Protein AF-0000000067511064 (afdb_homodimer)

Structure (mmCIF, N/CA/C/O backbone):
data_AF-0000000067511064-model_v1
#
loop_
_entity.id
_entity.type
_entity.pdbx_description
1 polymer 'Cadmium efflux system accessory'
#
loop_
_atom_site.group_PDB
_atom_site.id
_atom_site.type_symbol
_atom_site.label_atom_id
_atom_site.label_alt_id
_atom_site.label_comp_id
_atom_site.label_asym_id
_atom_site.label_entity_id
_atom_site.label_seq_id
_atom_site.pdbx_PDB_ins_code
_atom_site.Cartn_x
_atom_site.Cartn_y
_atom_site.Cartn_z
_atom_site.occupancy
_atom_site.B_iso_or_equiv
_atom_site.auth_seq_id
_atom_site.auth_comp_id
_atom_site.auth_asym_id
_atom_site.auth_atom_id
_atom_site.pdbx_PDB_model_num
ATOM 1 N N . MET A 1 1 ? 25.188 -21.859 -3.303 1 31.83 1 MET A N 1
ATOM 2 C CA . MET A 1 1 ? 23.797 -21.453 -3.117 1 31.83 1 MET A CA 1
ATOM 3 C C . MET A 1 1 ? 22.875 -22.25 -4.027 1 31.83 1 MET A C 1
ATOM 5 O O . MET A 1 1 ? 23 -22.203 -5.254 1 31.83 1 MET A O 1
ATOM 9 N N . LYS A 1 2 ? 22.234 -23.5 -3.764 1 39.19 2 LYS A N 1
ATOM 10 C CA . LYS A 1 2 ? 21.844 -24.609 -4.613 1 39.19 2 LYS A CA 1
ATOM 11 C C . LYS A 1 2 ? 20.781 -24.188 -5.629 1 39.19 2 LYS A C 1
ATOM 13 O O . LYS A 1 2 ? 19.781 -23.562 -5.27 1 39.19 2 LYS A O 1
ATOM 18 N N . LYS A 1 3 ? 20.969 -24.031 -6.953 1 43.34 3 LYS A N 1
ATOM 19 C CA . LYS A 1 3 ? 20.453 -23.797 -8.297 1 43.34 3 LYS A CA 1
ATOM 20 C C . LYS A 1 3 ? 19.078 -24.438 -8.484 1 43.34 3 LYS A C 1
ATOM 22 O O . LYS A 1 3 ? 18.422 -24.234 -9.508 1 43.34 3 LYS A O 1
ATOM 27 N N . ASP A 1 4 ? 18.812 -25.453 -7.719 1 42.62 4 ASP A N 1
ATOM 28 C CA . ASP A 1 4 ? 17.891 -26.5 -8.164 1 42.62 4 ASP A CA 1
ATOM 29 C C . ASP A 1 4 ? 16.438 -26.047 -8.008 1 42.62 4 ASP A C 1
ATOM 31 O O . ASP A 1 4 ? 15.523 -26.797 -8.344 1 42.62 4 ASP A O 1
ATOM 35 N N . SER A 1 5 ? 16.219 -25.078 -7.125 1 47.31 5 SER A N 1
ATOM 36 C CA . SER A 1 5 ? 14.805 -24.906 -6.824 1 47.31 5 SER A CA 1
ATOM 37 C C . SER A 1 5 ? 14.102 -24.125 -7.926 1 47.31 5 SER A C 1
ATOM 39 O O . SER A 1 5 ? 13 -23.609 -7.723 1 47.31 5 SER A O 1
ATOM 41 N N . ILE A 1 6 ? 14.867 -23.547 -8.852 1 54.53 6 ILE A N 1
ATOM 42 C CA . ILE A 1 6 ? 14.227 -22.781 -9.914 1 54.53 6 ILE A CA 1
ATOM 43 C C . ILE A 1 6 ? 13.422 -23.719 -10.812 1 54.53 6 ILE A C 1
ATOM 45 O O . ILE A 1 6 ? 13.836 -24.844 -11.07 1 54.53 6 ILE A O 1
ATOM 49 N N . CYS A 1 7 ? 12.125 -23.391 -10.992 1 56.28 7 CYS A N 1
ATOM 50 C CA . CYS A 1 7 ? 11.297 -24.156 -11.922 1 56.28 7 CYS A CA 1
ATOM 51 C C . CYS A 1 7 ? 12.055 -24.469 -13.203 1 56.28 7 CYS A C 1
ATOM 53 O O . CYS A 1 7 ? 12.555 -23.547 -13.867 1 56.28 7 CYS A O 1
ATOM 55 N N . GLN A 1 8 ? 12.82 -25.422 -13.297 1 53.16 8 GLN A N 1
ATOM 56 C CA . GLN A 1 8 ? 13.609 -25.891 -14.43 1 53.16 8 GLN A CA 1
ATOM 57 C C . GLN A 1 8 ? 12.742 -26.016 -15.688 1 53.16 8 GLN A C 1
ATOM 59 O O . GLN A 1 8 ? 13.258 -26.016 -16.797 1 53.16 8 GLN A O 1
ATOM 64 N N . VAL A 1 9 ? 11.445 -26.141 -15.523 1 58.69 9 VAL A N 1
ATOM 65 C CA . VAL A 1 9 ? 10.711 -26.547 -16.719 1 58.69 9 VAL A CA 1
ATOM 66 C C . VAL A 1 9 ? 10.258 -25.328 -17.5 1 58.69 9 VAL A C 1
ATOM 68 O O . VAL A 1 9 ? 10.109 -25.391 -18.719 1 58.69 9 VAL A O 1
ATOM 71 N N . GLY A 1 10 ? 10.469 -24.172 -17.141 1 62.69 10 GLY A N 1
ATOM 72 C CA . GLY A 1 10 ? 10.008 -23.016 -17.891 1 62.69 10 GLY A CA 1
ATOM 73 C C . GLY A 1 10 ? 8.586 -23.172 -18.406 1 62.69 10 GLY A C 1
ATOM 74 O O . GLY A 1 10 ? 8.273 -22.734 -19.516 1 62.69 10 GLY A O 1
ATOM 75 N N . VAL A 1 11 ? 7.715 -24.203 -17.906 1 77.69 11 VAL A N 1
ATOM 76 C CA . VAL A 1 11 ? 6.379 -24.453 -18.453 1 77.69 11 VAL A CA 1
ATOM 77 C C . VAL A 1 11 ? 5.395 -23.438 -17.859 1 77.69 11 VAL A C 1
ATOM 79 O O . VAL A 1 11 ? 5.258 -23.328 -16.641 1 77.69 11 VAL A O 1
ATOM 82 N N . ILE A 1 12 ? 4.91 -22.609 -18.75 1 87.38 12 ILE A N 1
ATOM 83 C CA . ILE A 1 12 ? 3.908 -21.609 -18.391 1 87.38 12 ILE A CA 1
ATOM 84 C C . ILE A 1 12 ? 2.512 -22.219 -18.516 1 87.38 12 ILE A C 1
ATOM 86 O O . ILE A 1 12 ? 2.182 -22.828 -19.531 1 87.38 12 ILE A O 1
ATOM 90 N N . ASN A 1 13 ? 1.742 -22.25 -17.391 1 91.81 13 ASN A N 1
ATOM 91 C CA . ASN A 1 13 ? 0.328 -22.609 -17.438 1 91.81 13 ASN A CA 1
ATOM 92 C C . ASN A 1 13 ? -0.52 -21.453 -17.953 1 91.81 13 ASN A C 1
ATOM 94 O O . ASN A 1 13 ? -0.844 -20.531 -17.219 1 91.81 13 ASN A O 1
ATOM 98 N N . GLN A 1 14 ? -0.851 -21.578 -19.172 1 92.44 14 GLN A N 1
ATOM 99 C CA . GLN A 1 14 ? -1.517 -20.469 -19.844 1 92.44 14 GLN A CA 1
ATOM 100 C C . GLN A 1 14 ? -2.873 -20.172 -19.203 1 92.44 14 GLN A C 1
ATOM 102 O O . GLN A 1 14 ? -3.301 -19.031 -19.141 1 92.44 14 GLN A O 1
ATOM 107 N N . GLN A 1 15 ? -3.527 -21.188 -18.781 1 94.69 15 GLN A N 1
ATOM 108 C CA . GLN A 1 15 ? -4.82 -20.969 -18.141 1 94.69 15 GLN A CA 1
ATOM 109 C C . GLN A 1 15 ? -4.676 -20.141 -16.859 1 94.69 15 GLN A C 1
ATOM 111 O O . GLN A 1 15 ? -5.465 -19.234 -16.625 1 94.69 15 GLN A O 1
ATOM 116 N N . ASN A 1 16 ? -3.729 -20.453 -16.031 1 95.81 16 ASN A N 1
ATOM 117 C CA . ASN A 1 16 ? -3.461 -19.703 -14.812 1 95.81 16 ASN A CA 1
ATOM 118 C C . ASN A 1 16 ? -3.1 -18.25 -15.117 1 95.81 16 ASN A C 1
ATOM 120 O O . ASN A 1 16 ? -3.596 -17.328 -14.461 1 95.81 16 ASN A O 1
ATOM 124 N N . VAL A 1 17 ? -2.268 -18.109 -16.141 1 96.56 17 VAL A N 1
ATOM 125 C CA . VAL A 1 17 ? -1.804 -16.766 -16.5 1 96.56 17 VAL A CA 1
ATOM 126 C C . VAL A 1 17 ? -2.982 -15.922 -16.969 1 96.56 17 VAL A C 1
ATOM 128 O O . VAL A 1 17 ? -3.131 -14.773 -16.562 1 96.56 17 VAL A O 1
ATOM 131 N N . THR A 1 18 ? -3.832 -16.562 -17.734 1 97.25 18 THR A N 1
ATOM 132 C CA . THR A 1 18 ? -4.988 -15.844 -18.266 1 97.25 18 THR A CA 1
ATOM 133 C C . THR A 1 18 ? -5.965 -15.492 -17.141 1 97.25 18 THR A C 1
ATOM 135 O O . THR A 1 18 ? 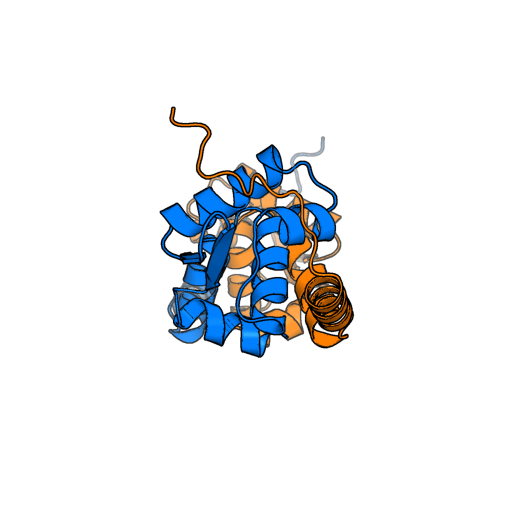-6.473 -14.375 -17.078 1 97.25 18 THR A O 1
ATOM 138 N N . THR A 1 19 ? -6.207 -16.391 -16.266 1 98.19 19 THR A N 1
ATOM 139 C CA . THR A 1 19 ? -7.105 -16.156 -15.141 1 98.19 19 THR A CA 1
ATOM 140 C C . THR A 1 19 ? -6.574 -15.031 -14.25 1 98.19 19 THR A C 1
ATOM 142 O O . THR A 1 19 ? -7.328 -14.148 -13.852 1 98.19 19 THR A O 1
ATOM 145 N N . ALA A 1 20 ? -5.34 -15.086 -14 1 97.94 20 ALA A N 1
ATOM 146 C CA . ALA A 1 20 ? -4.699 -14.062 -13.18 1 97.94 20 ALA A CA 1
ATOM 147 C C . A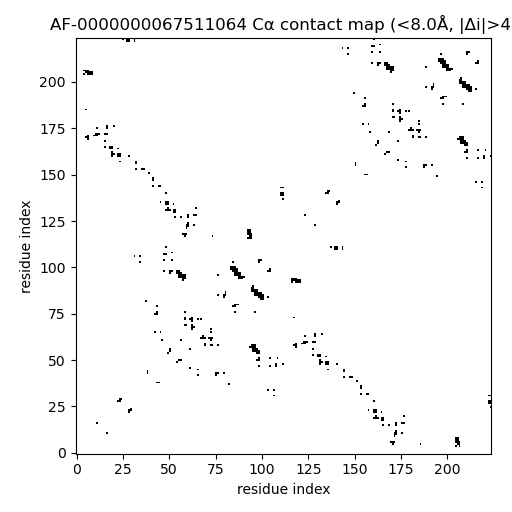LA A 1 20 ? -4.77 -12.695 -13.844 1 97.94 20 ALA A C 1
ATOM 149 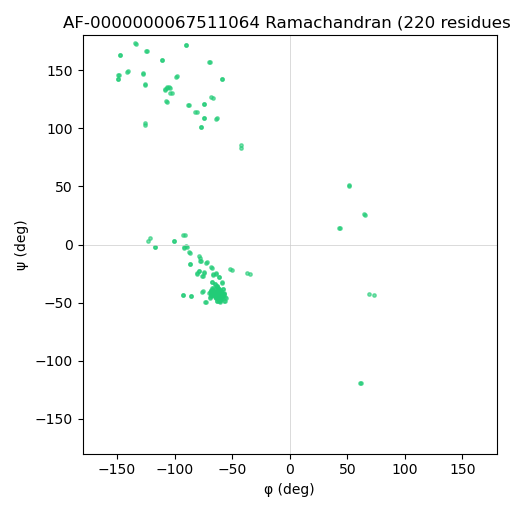O O . ALA A 1 20 ? -5.082 -11.695 -13.195 1 97.94 20 ALA A O 1
ATOM 150 N N . THR A 1 21 ? -4.465 -12.648 -15.102 1 97.56 21 THR A N 1
ATOM 151 C CA . THR A 1 21 ? -4.484 -11.383 -15.828 1 97.56 21 THR A CA 1
ATOM 152 C C . THR A 1 21 ? -5.895 -10.805 -15.867 1 97.56 21 THR A C 1
ATOM 154 O O . THR A 1 21 ? -6.082 -9.594 -15.695 1 97.56 21 THR A O 1
ATOM 157 N N . ASN A 1 22 ? -6.887 -11.688 -16.109 1 97.69 22 ASN A N 1
ATOM 158 C CA . ASN A 1 22 ? -8.273 -11.234 -16.125 1 97.69 22 ASN A CA 1
ATOM 159 C C . ASN A 1 22 ? -8.695 -10.68 -14.766 1 97.69 22 ASN A C 1
ATOM 161 O O . ASN A 1 22 ? -9.445 -9.703 -14.695 1 97.69 22 ASN A O 1
ATOM 165 N N . TYR A 1 23 ? -8.242 -11.359 -13.727 1 97.94 23 TYR A N 1
ATOM 166 C CA . TYR A 1 23 ? -8.555 -10.883 -12.391 1 97.94 23 TYR A CA 1
ATOM 167 C C . TYR A 1 23 ? -7.988 -9.492 -12.148 1 97.94 23 TYR A C 1
ATOM 169 O O . TYR A 1 23 ? -8.648 -8.633 -11.562 1 97.94 23 TYR A O 1
ATOM 177 N N . LEU A 1 24 ? -6.766 -9.203 -12.625 1 96.5 24 LEU A N 1
ATOM 178 C CA . LEU A 1 24 ? -6.113 -7.914 -12.414 1 96.5 24 LEU A CA 1
ATOM 179 C C . LEU A 1 24 ? -6.832 -6.809 -13.18 1 96.5 24 LEU A C 1
ATOM 181 O O . LEU A 1 24 ? -6.688 -5.629 -12.852 1 96.5 24 LEU A O 1
ATOM 185 N N . GLU A 1 25 ? -7.613 -7.23 -14.172 1 96.62 25 GLU A N 1
ATOM 186 C CA . GLU A 1 25 ? -8.297 -6.246 -15 1 96.62 25 GLU A CA 1
ATOM 187 C C . GLU A 1 25 ? -9.641 -5.84 -14.398 1 96.62 25 GLU A C 1
ATOM 189 O O . GLU A 1 25 ? -10.305 -4.934 -14.898 1 96.62 25 GLU A O 1
ATOM 194 N N . LYS A 1 26 ? -9.992 -6.555 -13.328 1 97.5 26 LYS A N 1
ATOM 195 C CA . LYS A 1 26 ? -11.203 -6.133 -12.641 1 97.5 26 LYS A CA 1
ATOM 196 C C . LYS A 1 26 ? -11.086 -4.691 -12.156 1 97.5 26 LYS A C 1
ATOM 198 O O . LYS A 1 26 ? -10.039 -4.277 -11.664 1 97.5 26 LYS A O 1
ATOM 203 N N . GLU A 1 27 ? -12.188 -3.975 -12.25 1 96.81 27 GLU A N 1
ATOM 204 C CA . GLU A 1 27 ? -12.195 -2.545 -11.945 1 96.81 27 GLU A CA 1
ATOM 205 C C . GLU A 1 27 ? -11.75 -2.281 -10.516 1 96.81 27 GLU A C 1
ATOM 207 O O . GLU A 1 27 ? -10.93 -1.393 -10.266 1 96.81 27 GLU A O 1
ATOM 212 N N . LYS A 1 28 ? -12.297 -3.023 -9.586 1 96.56 28 LYS A N 1
ATOM 213 C CA . LYS A 1 28 ? -11.961 -2.824 -8.18 1 96.56 28 LYS A CA 1
ATOM 214 C C . LYS A 1 28 ? -10.477 -3.07 -7.926 1 96.56 28 LYS A C 1
ATOM 216 O O . LYS A 1 28 ? -9.844 -2.334 -7.168 1 96.56 28 LYS A O 1
ATOM 221 N N . VAL A 1 29 ? -9.906 -4.082 -8.578 1 97.56 29 VAL A N 1
ATOM 222 C CA . VAL A 1 29 ? -8.492 -4.406 -8.406 1 97.56 29 VAL A CA 1
ATOM 223 C C . VAL A 1 29 ? -7.633 -3.309 -9.039 1 97.56 29 VAL A C 1
ATOM 225 O O . VAL A 1 29 ? -6.664 -2.844 -8.43 1 97.56 29 VAL A O 1
ATOM 228 N N . GLN A 1 30 ? -8 -2.906 -10.234 1 97.06 30 GLN A N 1
ATOM 229 C CA . GLN A 1 30 ? -7.27 -1.841 -10.914 1 97.06 30 GLN A CA 1
ATOM 230 C C . GLN A 1 30 ? -7.254 -0.565 -10.078 1 97.06 30 GLN A C 1
ATOM 232 O O . GLN A 1 30 ? -6.23 0.121 -10 1 97.06 30 GLN A O 1
ATOM 237 N N . LYS A 1 31 ? -8.383 -0.267 -9.516 1 96.81 31 LYS A N 1
ATOM 238 C CA . LYS A 1 31 ? -8.461 0.907 -8.656 1 96.81 31 LYS A CA 1
ATOM 239 C C . LYS A 1 31 ? -7.504 0.79 -7.473 1 96.81 31 LYS A C 1
ATOM 241 O O . LYS A 1 31 ? -6.77 1.729 -7.168 1 96.81 31 LYS A O 1
ATOM 246 N N . SER A 1 32 ? -7.508 -0.381 -6.828 1 97.12 32 SER A N 1
ATOM 247 C CA . SER A 1 32 ? -6.617 -0.619 -5.695 1 97.12 32 SER A CA 1
ATOM 248 C C . SER A 1 32 ? -5.156 -0.48 -6.098 1 97.12 32 SER A C 1
ATOM 250 O O . SER A 1 32 ? -4.371 0.168 -5.402 1 97.12 32 SER A O 1
ATOM 252 N N . LEU A 1 33 ? -4.812 -1.02 -7.242 1 96.38 33 LEU A N 1
ATOM 253 C CA . LEU A 1 33 ? -3.434 -0.979 -7.723 1 96.38 33 LEU A CA 1
ATOM 254 C C . LEU A 1 33 ? -3.018 0.448 -8.062 1 96.38 33 LEU A C 1
ATOM 256 O O . LEU A 1 33 ? -1.92 0.88 -7.707 1 96.38 33 LEU A O 1
ATOM 260 N N . ARG A 1 34 ? -3.887 1.139 -8.703 1 95.56 34 ARG A N 1
ATOM 261 C CA . ARG A 1 34 ? -3.611 2.52 -9.086 1 95.56 34 ARG A CA 1
ATOM 262 C C . ARG A 1 34 ? -3.381 3.395 -7.859 1 95.56 34 ARG A C 1
ATOM 264 O O . ARG A 1 34 ? -2.459 4.211 -7.836 1 95.56 34 ARG A O 1
ATOM 271 N N . ILE A 1 35 ? -4.18 3.201 -6.895 1 96.5 35 ILE A N 1
ATOM 272 C CA . ILE A 1 35 ? -4.102 4.027 -5.695 1 96.5 35 ILE A CA 1
ATOM 273 C C . ILE A 1 35 ? -2.867 3.645 -4.883 1 96.5 35 ILE A C 1
ATOM 275 O O . ILE A 1 35 ? -2.062 4.508 -4.52 1 96.5 35 ILE A O 1
ATOM 279 N N . LEU A 1 36 ? -2.682 2.369 -4.641 1 95.75 36 LEU A N 1
ATOM 280 C CA . LEU A 1 36 ? -1.591 1.922 -3.783 1 95.75 36 LEU A CA 1
ATOM 281 C C . LEU A 1 36 ? -0.239 2.213 -4.426 1 95.75 36 LEU A C 1
ATOM 283 O O . LEU A 1 36 ? 0.749 2.445 -3.725 1 95.75 36 LEU A O 1
ATOM 287 N N . SER A 1 37 ? -0.201 2.29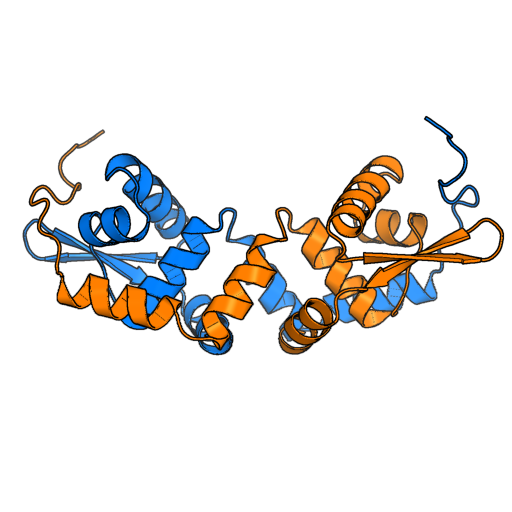7 -5.703 1 94.38 37 SER A N 1
ATOM 288 C CA . SER A 1 37 ? 1.047 2.547 -6.418 1 94.38 37 SER A CA 1
ATOM 289 C C . SER A 1 37 ? 1.508 3.99 -6.234 1 94.38 37 SER A C 1
ATOM 291 O O . SER A 1 37 ? 2.66 4.32 -6.527 1 94.38 37 SER A O 1
ATOM 293 N N . LYS A 1 38 ? 0.65 4.816 -5.793 1 94.44 38 LYS A N 1
ATOM 294 C CA . LYS A 1 38 ? 0.987 6.227 -5.609 1 94.44 38 LYS A CA 1
ATOM 295 C C . LYS A 1 38 ? 1.819 6.434 -4.348 1 94.44 38 LYS A C 1
ATOM 297 O O . LYS A 1 38 ? 2.422 7.496 -4.164 1 94.44 38 LYS A O 1
ATOM 302 N N . PHE A 1 39 ? 1.844 5.422 -3.525 1 93.94 39 PHE A N 1
ATOM 303 C CA . PHE A 1 39 ? 2.547 5.562 -2.256 1 93.94 39 PHE A CA 1
ATOM 304 C C . PHE A 1 39 ? 3.834 4.746 -2.256 1 93.94 39 PHE A C 1
ATOM 306 O O . PHE A 1 39 ? 3.84 3.586 -2.678 1 93.94 39 PHE A O 1
ATOM 313 N N . THR A 1 40 ? 4.93 5.422 -1.793 1 86.31 40 THR A N 1
ATOM 314 C CA . THR A 1 40 ? 6.23 4.766 -1.829 1 86.31 40 THR A CA 1
ATOM 315 C C . THR A 1 40 ? 6.785 4.586 -0.418 1 86.31 40 THR A C 1
ATOM 317 O O . THR A 1 40 ? 7.867 4.027 -0.238 1 86.31 40 THR A O 1
ATOM 320 N N . ASP A 1 41 ? 5.992 5.113 0.563 1 88.19 41 ASP A N 1
ATOM 321 C CA . ASP A 1 41 ? 6.469 5.129 1.942 1 88.19 41 ASP A CA 1
ATOM 322 C C . ASP A 1 41 ? 5.305 5.016 2.928 1 88.19 41 ASP A C 1
ATOM 324 O O . ASP A 1 41 ? 4.246 5.605 2.717 1 88.19 41 ASP A O 1
ATOM 328 N N . ASN A 1 42 ? 5.621 4.254 3.994 1 91.94 42 ASN A N 1
ATOM 329 C CA . ASN A 1 42 ? 4.613 4.098 5.035 1 91.94 42 ASN A CA 1
ATOM 330 C C . ASN A 1 42 ? 4.246 5.441 5.664 1 91.94 42 ASN A C 1
ATOM 332 O O . ASN A 1 42 ? 3.109 5.637 6.098 1 91.94 42 ASN A O 1
ATOM 336 N N . LYS A 1 43 ? 5.184 6.312 5.637 1 95.81 43 LYS A N 1
ATOM 337 C CA . LYS A 1 43 ? 4.922 7.637 6.199 1 95.81 43 LYS A CA 1
ATOM 338 C C . LYS A 1 43 ? 3.816 8.352 5.43 1 95.81 43 LYS A C 1
ATOM 340 O O . LYS A 1 43 ? 2.99 9.047 6.02 1 95.81 43 LYS A O 1
ATOM 345 N N . GLN A 1 44 ? 3.822 8.117 4.117 1 96.88 44 GLN A N 1
ATOM 346 C CA . GLN A 1 44 ? 2.793 8.734 3.291 1 96.88 44 GLN A CA 1
ATOM 347 C C . GLN A 1 44 ? 1.413 8.172 3.615 1 96.88 44 GLN A C 1
ATOM 349 O O . GLN A 1 44 ? 0.426 8.906 3.641 1 96.88 44 GLN A O 1
ATOM 354 N N . ILE A 1 45 ? 1.357 6.93 3.889 1 97.25 45 ILE A N 1
ATOM 355 C CA . ILE A 1 45 ? 0.097 6.293 4.25 1 97.25 45 ILE A CA 1
ATOM 356 C C . ILE A 1 45 ? -0.366 6.801 5.613 1 97.25 45 ILE A C 1
ATOM 358 O O . ILE A 1 45 ? -1.552 7.074 5.812 1 97.25 45 ILE A O 1
ATOM 362 N N . ASN A 1 46 ? 0.582 6.973 6.559 1 97.75 46 ASN A N 1
ATOM 363 C CA . ASN A 1 46 ? 0.25 7.562 7.852 1 97.75 46 ASN A CA 1
ATOM 364 C C . ASN A 1 46 ? -0.352 8.953 7.691 1 97.75 46 ASN A C 1
ATOM 366 O O . ASN A 1 46 ? -1.362 9.273 8.32 1 97.75 46 ASN A O 1
ATOM 370 N N . ILE A 1 47 ? 0.264 9.672 6.852 1 98.31 47 ILE A N 1
ATOM 371 C CA . ILE A 1 47 ? -0.193 11.039 6.621 1 98.31 47 ILE A CA 1
ATOM 372 C C . ILE A 1 47 ? -1.645 11.023 6.148 1 98.31 47 ILE A C 1
ATOM 374 O O . ILE A 1 47 ? -2.463 11.82 6.613 1 98.31 47 ILE A O 1
ATOM 378 N N . ILE A 1 48 ? -1.962 10.117 5.242 1 98.56 48 ILE A N 1
ATOM 379 C CA . ILE A 1 48 ? -3.32 10.023 4.719 1 98.56 48 ILE A CA 1
ATOM 380 C C . ILE A 1 48 ? -4.293 9.719 5.855 1 98.56 48 ILE A C 1
ATOM 382 O O . ILE A 1 48 ? -5.344 10.359 5.965 1 98.56 48 ILE A O 1
ATOM 386 N N . PHE A 1 49 ? -3.93 8.828 6.699 1 98.56 49 PHE A N 1
ATOM 387 C CA . PHE A 1 49 ? -4.828 8.477 7.793 1 98.56 49 PHE A CA 1
ATOM 388 C C . PHE A 1 49 ? -4.965 9.641 8.773 1 98.56 49 PHE A C 1
ATOM 390 O O . PHE A 1 49 ? -6.047 9.875 9.312 1 98.56 49 PHE A O 1
ATOM 397 N N . TYR A 1 50 ? -3.836 10.352 9.031 1 98.56 50 TYR A N 1
ATOM 398 C CA . TYR A 1 50 ? -3.932 11.523 9.891 1 98.56 50 TYR A CA 1
ATOM 399 C C . TYR A 1 50 ? -4.938 12.523 9.336 1 98.56 50 TYR A C 1
ATOM 401 O O . TYR A 1 50 ? -5.773 13.055 10.07 1 98.56 50 TYR A O 1
ATOM 409 N N . LEU A 1 51 ? -4.887 12.695 8.062 1 98.56 51 LEU A N 1
ATOM 410 C CA . LEU A 1 51 ? -5.707 13.719 7.414 1 98.56 51 LEU A CA 1
ATOM 411 C C . LEU A 1 51 ? -7.156 13.258 7.309 1 98.56 51 LEU A C 1
ATOM 413 O O . LEU A 1 51 ? -8.062 14.086 7.195 1 98.56 51 LEU A O 1
ATOM 417 N N . LEU A 1 52 ? -7.375 11.984 7.258 1 98.31 52 LEU A N 1
ATOM 418 C CA . LEU A 1 52 ? -8.742 11.477 7.328 1 98.31 52 LEU A CA 1
ATOM 419 C C . LEU A 1 52 ? -9.367 11.797 8.68 1 98.31 52 LEU A C 1
ATOM 421 O O . LEU A 1 52 ? -10.562 12.109 8.766 1 98.31 52 LEU A O 1
ATOM 425 N N . ALA A 1 53 ? -8.555 11.789 9.688 1 98.06 53 ALA A N 1
ATOM 426 C CA . ALA A 1 53 ? -9.023 11.984 11.062 1 98.06 53 ALA A CA 1
ATOM 427 C C . ALA A 1 53 ? -9.344 13.453 11.32 1 98.06 53 ALA A C 1
ATOM 429 O O . ALA A 1 53 ? -10.312 13.773 12.016 1 98.06 53 ALA A O 1
ATOM 430 N N . VAL A 1 54 ? -8.5 14.5 10.82 1 97.5 54 VAL A N 1
ATOM 431 C CA . VAL A 1 54 ? -8.602 15.898 11.227 1 97.5 54 VAL A CA 1
ATOM 432 C C . VAL A 1 54 ? -8.859 16.766 10 1 97.5 54 VAL A C 1
ATOM 434 O O . VAL A 1 54 ? -9.016 17.984 10.117 1 97.5 54 VAL A O 1
ATOM 437 N N . GLU A 1 55 ? -9.062 16.203 8.812 1 97.25 55 GLU A N 1
ATOM 438 C CA . GLU A 1 55 ? -9.414 16.812 7.535 1 97.25 55 GLU A CA 1
ATOM 439 C C . GLU A 1 55 ? -8.258 17.641 6.984 1 97.25 55 GLU A C 1
ATOM 441 O O . GLU A 1 55 ? -8.055 17.719 5.77 1 97.25 55 GLU A O 1
ATOM 446 N N . GLU A 1 56 ? -7.555 18.469 7.91 1 97.69 56 GLU A N 1
ATOM 447 C CA . GLU A 1 56 ? -6.387 19.234 7.465 1 97.69 56 GLU A CA 1
ATOM 448 C C . GLU A 1 56 ? -5.375 19.391 8.594 1 97.69 56 GLU A C 1
ATOM 450 O O . GLU A 1 56 ? -5.75 19.516 9.766 1 97.69 56 GLU A O 1
ATOM 455 N N . LEU A 1 57 ? -4.07 19.406 8.234 1 97.25 57 LEU A N 1
ATOM 456 C CA . LEU A 1 57 ? -2.965 19.547 9.172 1 97.25 57 LEU A CA 1
ATOM 457 C C . LEU A 1 57 ? -1.861 20.422 8.602 1 97.25 57 LEU A C 1
ATOM 459 O O . LEU A 1 57 ? -1.676 20.484 7.379 1 97.25 57 LEU A O 1
ATOM 463 N N . CYS A 1 58 ? -1.181 21.125 9.5 1 95.75 58 CYS A N 1
ATOM 464 C CA . CYS A 1 58 ? -0.02 21.875 9.023 1 95.75 58 CYS A CA 1
ATOM 465 C C . CYS A 1 58 ? 1.242 21.016 9.102 1 95.75 58 CYS A C 1
ATOM 467 O O . CYS A 1 58 ? 1.234 19.953 9.695 1 95.75 58 CYS 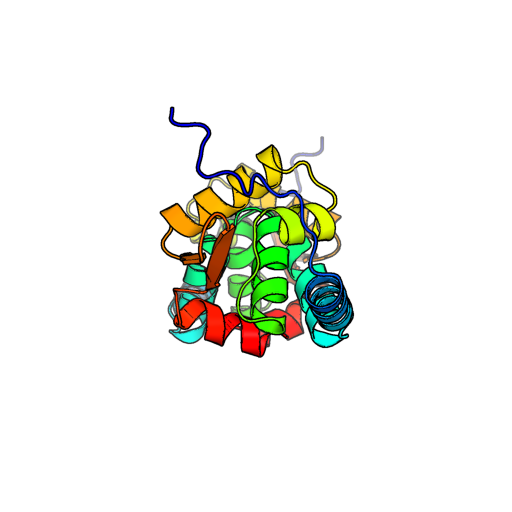A O 1
ATOM 469 N N . VAL A 1 59 ? 2.346 21.469 8.555 1 95.5 59 VAL A N 1
ATOM 470 C CA . VAL A 1 59 ? 3.602 20.734 8.477 1 95.5 59 VAL A CA 1
ATOM 471 C C . VAL A 1 59 ? 4.105 20.422 9.891 1 95.5 59 VAL A C 1
ATOM 473 O O . VAL A 1 59 ? 4.598 19.328 10.148 1 95.5 59 VAL A O 1
ATOM 476 N N . CYS A 1 60 ? 3.914 21.375 10.781 1 94.31 60 CYS A N 1
ATOM 477 C CA . CYS A 1 60 ? 4.398 21.188 12.148 1 94.31 60 CYS A CA 1
ATOM 478 C C . CYS A 1 60 ? 3.662 20.047 12.836 1 94.31 60 CYS A C 1
ATOM 480 O O . CYS A 1 60 ? 4.273 19.234 13.539 1 94.31 60 CYS A O 1
ATOM 482 N N . ASP A 1 61 ? 2.33 19.984 12.68 1 96.44 61 ASP A N 1
ATOM 483 C CA . ASP A 1 61 ? 1.55 18.891 13.242 1 96.44 61 ASP A CA 1
ATOM 484 C C . ASP A 1 61 ? 2.02 17.547 12.695 1 96.44 61 ASP A C 1
ATOM 486 O O . ASP A 1 61 ? 2.197 16.578 13.453 1 96.44 61 ASP A O 1
ATOM 490 N N . ILE A 1 62 ? 2.273 17.453 11.422 1 97.38 62 ILE A N 1
ATOM 491 C CA . ILE A 1 62 ? 2.652 16.219 10.75 1 97.38 62 ILE A CA 1
ATOM 492 C C . ILE A 1 62 ? 4.062 15.812 11.172 1 97.38 62 ILE A C 1
ATOM 494 O O . ILE A 1 62 ? 4.332 14.625 11.398 1 97.38 62 ILE A O 1
ATOM 498 N N . ALA A 1 63 ? 4.938 16.781 11.258 1 96.5 63 ALA A N 1
ATOM 499 C CA . ALA A 1 63 ? 6.293 16.516 11.727 1 96.5 63 ALA A CA 1
ATOM 500 C C . ALA A 1 63 ? 6.273 15.898 13.125 1 96.5 63 ALA A C 1
ATOM 502 O O . ALA A 1 63 ? 6.988 14.93 13.391 1 96.5 63 ALA A O 1
ATOM 503 N N . CYS A 1 64 ? 5.438 16.453 13.945 1 95.56 64 CYS A N 1
ATOM 504 C CA . CYS A 1 64 ? 5.273 15.938 15.305 1 95.56 64 CYS A CA 1
ATOM 505 C C . CYS A 1 64 ? 4.738 14.516 15.281 1 95.56 64 CYS A C 1
ATOM 507 O O . CYS A 1 64 ? 5.305 13.625 15.914 1 95.56 64 CYS A O 1
ATOM 509 N N . LEU A 1 65 ? 3.715 14.32 14.523 1 97.19 65 LEU A N 1
ATOM 510 C CA . LEU A 1 65 ? 3.037 13.031 14.453 1 97.19 65 LEU A CA 1
ATOM 511 C C . LEU A 1 65 ? 3.973 11.953 13.922 1 97.19 65 LEU A C 1
ATOM 513 O O . LEU A 1 65 ? 3.936 10.805 14.383 1 97.19 65 LEU A O 1
ATOM 517 N N . LEU A 1 66 ? 4.84 12.25 12.961 1 97.19 66 LEU A N 1
ATOM 518 C CA . LEU A 1 66 ? 5.727 11.289 12.312 1 97.19 66 LEU A CA 1
ATOM 519 C C . LEU A 1 66 ? 7.07 11.219 13.031 1 97.19 66 LEU A C 1
ATOM 521 O O . LEU A 1 66 ? 7.918 10.391 12.695 1 97.19 66 LEU A O 1
ATOM 525 N N . ASN A 1 67 ? 7.234 12.031 14.031 1 96.19 67 ASN A N 1
ATOM 526 C CA . ASN A 1 67 ? 8.523 12.148 14.703 1 96.19 67 ASN A CA 1
ATOM 527 C C . ASN A 1 67 ? 9.656 12.398 13.711 1 96.19 67 ASN A C 1
ATOM 529 O O . ASN A 1 67 ? 10.656 11.688 13.719 1 96.19 67 ASN A O 1
ATOM 533 N N . LEU A 1 68 ? 9.461 13.375 12.867 1 96 68 LEU A N 1
ATOM 534 C CA . LEU A 1 68 ? 10.422 13.805 11.859 1 96 68 LEU A CA 1
ATOM 535 C C . LEU A 1 68 ? 10.727 15.289 11.992 1 96 68 LEU A C 1
ATOM 537 O O . LEU A 1 68 ? 10.016 16.016 12.703 1 96 68 LEU A O 1
ATOM 541 N N . SER A 1 69 ? 11.766 15.68 11.328 1 94.44 69 SER A N 1
ATOM 542 C CA . SER A 1 69 ? 12.008 17.109 11.195 1 94.44 69 SER A CA 1
ATOM 543 C C . SER A 1 69 ? 10.961 17.766 10.297 1 94.44 69 SER A C 1
ATOM 545 O O . SER A 1 69 ? 10.328 17.094 9.477 1 94.44 69 SER A O 1
ATOM 547 N N . MET A 1 70 ? 10.82 19.016 10.492 1 92.88 70 MET A N 1
ATOM 548 C CA . MET A 1 70 ? 9.922 19.781 9.625 1 92.88 70 MET A CA 1
ATOM 549 C C . MET A 1 70 ? 10.344 19.656 8.164 1 92.88 70 MET A C 1
ATOM 551 O O . MET A 1 70 ? 9.492 19.562 7.277 1 92.88 70 MET A O 1
ATOM 555 N N . ALA A 1 71 ? 11.594 19.656 7.926 1 94 71 ALA A N 1
ATOM 556 C CA . ALA A 1 71 ? 12.117 19.516 6.57 1 94 71 ALA A CA 1
ATOM 557 C C . ALA A 1 71 ? 11.711 18.188 5.945 1 94 71 ALA A C 1
ATOM 559 O O . ALA A 1 71 ? 11.266 18.141 4.801 1 94 71 ALA A O 1
ATOM 560 N N . SER A 1 72 ? 11.891 17.109 6.68 1 95.19 72 SER A N 1
ATOM 561 C CA . SER A 1 72 ? 11.531 15.773 6.195 1 95.19 72 SER A CA 1
ATOM 562 C C . SER A 1 72 ? 10.031 15.656 5.977 1 95.19 72 SER A C 1
ATOM 564 O O . SER A 1 72 ? 9.586 15.125 4.953 1 95.19 72 SER A O 1
ATOM 566 N N . ALA A 1 73 ? 9.297 16.141 6.965 1 95.94 73 ALA A N 1
ATOM 567 C CA . ALA A 1 73 ? 7.844 16.125 6.824 1 95.94 73 ALA A CA 1
ATOM 568 C C . ALA A 1 73 ? 7.406 16.922 5.598 1 95.94 73 ALA A C 1
ATOM 570 O O . ALA A 1 73 ? 6.543 16.484 4.84 1 95.94 73 ALA A O 1
ATOM 571 N N . SER A 1 74 ? 8 18.062 5.391 1 94.38 74 SER A N 1
ATOM 572 C CA . SER A 1 74 ? 7.688 18.891 4.234 1 94.38 74 SER A CA 1
ATOM 573 C C . SER A 1 74 ? 7.969 18.156 2.928 1 94.38 74 SER A C 1
ATOM 575 O O . SER A 1 74 ? 7.188 18.25 1.979 1 94.38 74 SER A O 1
ATOM 577 N N . HIS A 1 75 ? 9.031 17.453 2.93 1 96.12 75 HIS A N 1
ATOM 578 C CA . HIS A 1 75 ? 9.398 16.688 1.743 1 96.12 75 HIS A CA 1
ATOM 579 C C . HIS A 1 75 ? 8.32 15.672 1.39 1 96.12 75 HIS A C 1
ATOM 581 O O . HIS A 1 75 ? 7.883 15.602 0.239 1 96.12 75 HIS A O 1
ATOM 587 N N . HIS A 1 76 ? 7.852 14.891 2.338 1 96.75 76 HIS A N 1
ATOM 588 C CA . HIS A 1 76 ? 6.793 13.906 2.117 1 96.75 76 HIS A CA 1
ATOM 589 C C . HIS A 1 76 ? 5.508 14.586 1.655 1 96.75 76 HIS A C 1
ATOM 591 O O . HIS A 1 76 ? 4.848 14.102 0.731 1 96.75 76 HIS A O 1
ATOM 597 N N . LEU A 1 77 ? 5.188 15.703 2.273 1 97.31 77 LEU A N 1
ATOM 598 C CA . LEU A 1 77 ? 3.957 16.422 1.955 1 97.31 77 LEU A CA 1
ATOM 599 C C . LEU A 1 77 ? 4.02 17 0.548 1 97.31 77 LEU A C 1
ATOM 601 O O . LEU A 1 77 ? 3.049 16.922 -0.206 1 97.31 77 LEU A O 1
ATOM 605 N N . ARG A 1 78 ? 5.086 17.531 0.203 1 96.62 78 ARG A N 1
ATOM 606 C CA . ARG A 1 78 ? 5.262 18.109 -1.13 1 96.62 78 ARG A CA 1
ATOM 607 C C . ARG A 1 78 ? 5.184 17.016 -2.201 1 96.62 78 ARG A C 1
ATOM 609 O O . ARG A 1 78 ? 4.605 17.234 -3.268 1 96.62 78 ARG A O 1
ATOM 616 N N . LYS A 1 79 ? 5.809 15.922 -1.925 1 96.44 79 LYS A N 1
ATOM 617 C CA . LYS A 1 79 ? 5.73 14.797 -2.854 1 96.44 79 LYS A CA 1
ATOM 618 C C . LYS A 1 79 ? 4.277 14.398 -3.115 1 96.44 79 LYS A C 1
ATOM 620 O O . LYS A 1 79 ? 3.879 14.211 -4.266 1 96.44 79 LYS A O 1
ATOM 625 N N . LEU A 1 80 ? 3.494 14.305 -2.076 1 97.69 80 LEU A N 1
ATOM 626 C CA . LEU A 1 80 ? 2.084 13.945 -2.186 1 97.69 80 LEU A CA 1
ATOM 627 C C . LEU A 1 80 ? 1.297 15.031 -2.9 1 97.69 80 LEU A C 1
ATOM 629 O O . LEU A 1 80 ? 0.392 14.742 -3.686 1 97.69 80 LEU A O 1
ATOM 633 N N . ALA A 1 81 ? 1.655 16.266 -2.578 1 97.75 81 ALA A N 1
ATOM 634 C CA . ALA A 1 81 ? 0.987 17.391 -3.232 1 97.75 81 ALA A CA 1
ATOM 635 C C . ALA A 1 81 ? 1.31 17.438 -4.723 1 97.75 81 ALA A C 1
ATOM 637 O O . ALA A 1 81 ? 0.425 17.656 -5.551 1 97.75 81 ALA A O 1
ATOM 638 N N . ASN A 1 82 ? 2.582 17.172 -5.086 1 96.75 82 ASN A N 1
ATOM 639 C CA . ASN A 1 82 ? 3.02 17.172 -6.477 1 96.75 82 ASN A CA 1
ATOM 640 C C . ASN A 1 82 ? 2.324 16.078 -7.285 1 96.75 82 ASN A C 1
ATOM 642 O O . ASN A 1 82 ? 2.146 16.219 -8.492 1 96.75 82 ASN A O 1
ATOM 646 N N . GLN A 1 83 ? 1.883 15.062 -6.566 1 96.38 83 GLN A N 1
ATOM 647 C CA . GLN A 1 83 ? 1.164 13.969 -7.219 1 96.38 83 GLN A CA 1
ATOM 648 C C . GLN A 1 83 ? -0.342 14.211 -7.199 1 96.38 83 GLN A C 1
ATOM 650 O O . GLN A 1 83 ? -1.126 13.328 -7.535 1 96.38 83 GLN A O 1
ATOM 655 N N . ASN A 1 84 ? -0.737 15.305 -6.801 1 97.62 84 ASN A N 1
ATOM 656 C CA . ASN A 1 84 ? -2.127 15.742 -6.75 1 97.62 84 ASN A CA 1
ATOM 657 C C . ASN A 1 84 ? -2.939 14.906 -5.762 1 97.62 84 ASN A C 1
ATOM 659 O O . ASN A 1 84 ? -4.156 14.781 -5.902 1 97.62 84 ASN A O 1
ATOM 663 N N . ILE A 1 85 ? -2.289 14.383 -4.832 1 98.31 85 ILE A N 1
ATOM 664 C CA . ILE A 1 85 ? -2.953 13.633 -3.768 1 98.31 85 ILE A CA 1
ATOM 665 C C . ILE A 1 85 ? -3.41 14.594 -2.672 1 98.31 85 ILE A C 1
ATOM 667 O O . ILE A 1 85 ? -4.539 14.5 -2.188 1 98.31 85 ILE A O 1
ATOM 671 N N . LEU A 1 86 ? -2.541 15.484 -2.336 1 98.69 86 LEU A N 1
ATOM 672 C CA . LEU A 1 86 ? -2.846 16.516 -1.355 1 98.69 86 LEU A CA 1
ATOM 673 C C . LEU A 1 86 ? -2.932 17.891 -2.02 1 98.69 86 LEU A C 1
ATOM 675 O O . LEU A 1 86 ? -2.463 18.078 -3.146 1 98.69 86 LEU A O 1
ATOM 679 N N . ASP A 1 87 ? -3.568 18.766 -1.396 1 98.44 87 ASP A N 1
ATOM 680 C CA . ASP A 1 87 ? -3.559 20.188 -1.711 1 98.44 87 ASP A CA 1
ATOM 681 C C . ASP A 1 87 ? -3.373 21.031 -0.45 1 98.44 87 ASP A C 1
ATOM 683 O O . ASP A 1 87 ? -3.279 20.484 0.654 1 98.44 87 ASP A O 1
ATOM 687 N N . THR A 1 88 ? -3.201 22.344 -0.623 1 97 88 THR A N 1
ATOM 688 C CA . THR A 1 88 ? -2.887 23.203 0.516 1 97 88 THR A CA 1
ATOM 689 C C . THR A 1 88 ? -3.855 24.375 0.591 1 97 88 THR A C 1
ATOM 691 O O . THR A 1 88 ? -4.434 24.781 -0.421 1 97 88 THR A O 1
ATOM 694 N N . ARG A 1 89 ? -4.082 24.75 1.794 1 94.94 89 ARG A N 1
ATOM 695 C CA . ARG A 1 89 ? -4.781 26 2.1 1 94.94 89 ARG A CA 1
ATOM 696 C C . ARG A 1 89 ? -3.963 26.875 3.049 1 94.94 89 ARG A C 1
ATOM 698 O O . ARG A 1 89 ? -3.377 26.359 4.008 1 94.94 89 ARG A O 1
ATOM 705 N N . ARG A 1 90 ? -3.988 28.156 2.711 1 92.06 90 ARG A N 1
ATOM 706 C CA . ARG A 1 90 ? -3.207 29.078 3.531 1 92.06 90 ARG A CA 1
ATOM 707 C C . ARG A 1 90 ? -4.109 29.875 4.469 1 92.06 90 ARG A C 1
ATOM 709 O O . ARG A 1 90 ? -5.18 30.328 4.066 1 92.06 90 ARG A O 1
ATOM 716 N N . GLU A 1 91 ? -3.762 29.906 5.656 1 89.69 91 GLU A N 1
ATOM 717 C CA . GLU A 1 91 ? -4.367 30.766 6.66 1 89.69 91 GLU A CA 1
ATOM 718 C C . GLU A 1 91 ? -3.307 31.609 7.375 1 89.69 91 GLU A C 1
ATOM 720 O O . GLU A 1 91 ? -2.662 31.125 8.312 1 89.69 91 GLU A O 1
ATOM 725 N N . GLY A 1 92 ? -3.27 32.906 6.957 1 88.38 92 GLY A N 1
ATOM 726 C CA . GLY A 1 92 ? -2.186 33.719 7.488 1 88.38 92 GLY A CA 1
ATOM 727 C C . GLY A 1 92 ? -0.812 33.188 7.094 1 88.38 92 GLY A C 1
ATOM 728 O O . GLY A 1 92 ? -0.51 33.062 5.906 1 88.38 92 GLY A O 1
ATOM 729 N N . LYS A 1 93 ? -0.048 32.844 8.086 1 87.06 93 LYS A N 1
ATOM 730 C CA . LYS A 1 93 ? 1.312 32.375 7.852 1 87.06 93 LYS A CA 1
ATOM 731 C C . LYS A 1 93 ? 1.381 30.844 7.922 1 87.06 93 LYS A C 1
ATOM 733 O O . LYS A 1 93 ? 2.465 30.25 7.84 1 87.06 93 LYS A O 1
ATOM 738 N N . ILE A 1 94 ? 0.225 30.219 8.117 1 89.25 94 ILE A N 1
ATOM 739 C CA . ILE A 1 94 ? 0.202 28.766 8.289 1 89.25 94 ILE A CA 1
ATOM 740 C C . ILE A 1 94 ? -0.356 28.109 7.027 1 89.25 94 ILE A C 1
ATOM 742 O O . ILE A 1 94 ? -1.339 28.594 6.453 1 89.25 94 ILE A O 1
ATOM 746 N N . ILE A 1 95 ? 0.332 27.031 6.578 1 92.5 95 ILE A N 1
ATOM 747 C CA . ILE A 1 95 ? -0.136 26.25 5.438 1 92.5 95 ILE A CA 1
ATOM 748 C C . ILE A 1 95 ? -0.691 24.906 5.918 1 92.5 95 ILE A C 1
ATOM 750 O O . ILE A 1 95 ? -0.005 24.172 6.621 1 92.5 95 ILE A O 1
ATOM 754 N N . TYR A 1 96 ? -1.978 24.688 5.543 1 95.75 96 TYR A N 1
ATOM 755 C CA . TYR A 1 96 ? -2.629 23.438 5.898 1 95.75 96 TYR A CA 1
ATOM 756 C C . TYR A 1 96 ? -2.725 22.516 4.688 1 95.75 96 TYR A C 1
ATOM 758 O O . TYR A 1 96 ? -3.041 22.953 3.584 1 95.75 96 TYR A O 1
ATOM 766 N N . TYR A 1 97 ? -2.387 21.266 4.945 1 97.88 97 TYR A N 1
ATOM 767 C CA . TYR A 1 97 ? -2.527 20.234 3.926 1 97.88 97 TYR A CA 1
ATOM 768 C C . TYR A 1 97 ? -3.812 19.438 4.125 1 97.88 97 TYR A C 1
ATOM 770 O O . TYR A 1 97 ? -4.215 19.172 5.262 1 97.88 97 TYR A O 1
ATOM 778 N N . PHE A 1 98 ? -4.438 19.031 3.037 1 98.62 98 PHE A N 1
ATOM 779 C CA . PHE A 1 98 ? -5.629 18.188 3.078 1 98.62 98 PHE A CA 1
ATOM 780 C C . PHE A 1 98 ? -5.672 17.25 1.876 1 98.62 98 PHE A C 1
ATOM 782 O O . PHE A 1 98 ? -4.965 17.469 0.889 1 98.62 98 PHE A O 1
ATOM 789 N N . ILE A 1 99 ? -6.469 16.219 1.937 1 98.69 99 ILE A N 1
ATOM 790 C CA . ILE A 1 99 ? -6.578 15.258 0.843 1 98.69 99 ILE A CA 1
ATOM 791 C C . ILE A 1 99 ? -7.379 15.867 -0.304 1 98.69 99 ILE A C 1
ATOM 793 O O . ILE A 1 99 ? -8.523 16.281 -0.116 1 98.69 99 ILE A O 1
ATOM 797 N N . LYS A 1 100 ? -6.77 15.938 -1.413 1 98.62 100 LYS A N 1
ATOM 798 C CA . LYS A 1 100 ? -7.406 16.5 -2.602 1 98.62 100 LYS A CA 1
ATOM 799 C C . LYS A 1 100 ? -8.078 15.406 -3.432 1 98.62 100 LYS A C 1
ATOM 801 O O . LYS A 1 100 ? -9.195 15.586 -3.916 1 98.62 100 LYS A O 1
ATOM 806 N N . ASP A 1 101 ? -7.461 14.328 -3.623 1 98.25 101 ASP A N 1
ATOM 807 C CA . ASP A 1 101 ? -7.934 13.219 -4.453 1 98.25 101 ASP A CA 1
ATOM 808 C C . ASP A 1 101 ? -9.055 12.453 -3.762 1 98.25 101 ASP A C 1
ATOM 810 O O . ASP A 1 101 ? -8.805 11.664 -2.85 1 98.25 101 ASP A O 1
ATOM 814 N N . GLU A 1 102 ? -10.219 12.594 -4.238 1 97.62 102 GLU A N 1
ATOM 815 C CA . GLU A 1 102 ? -11.391 11.992 -3.609 1 97.62 102 GLU A CA 1
ATOM 816 C C . GLU A 1 102 ? -11.359 10.477 -3.705 1 97.62 102 GLU A C 1
ATOM 818 O O . GLU A 1 102 ? -11.875 9.781 -2.826 1 97.62 102 GLU A O 1
ATOM 823 N N . GLU A 1 103 ? -10.805 10 -4.742 1 97.5 103 GLU A N 1
ATOM 824 C CA . GLU A 1 103 ? -10.703 8.547 -4.883 1 97.5 103 GLU A CA 1
ATOM 825 C C . GLU A 1 103 ? -9.828 7.953 -3.781 1 97.5 103 GLU A C 1
ATOM 827 O O . GLU A 1 103 ? -10.164 6.918 -3.203 1 97.5 103 GLU A O 1
ATOM 832 N N . ILE A 1 104 ? -8.75 8.664 -3.482 1 98 104 ILE A N 1
ATOM 833 C CA . ILE A 1 104 ? -7.848 8.227 -2.426 1 98 104 ILE A CA 1
ATOM 834 C C . ILE A 1 104 ? -8.539 8.344 -1.07 1 98 104 ILE A C 1
ATOM 836 O O . ILE A 1 104 ? -8.438 7.438 -0.235 1 98 104 ILE A O 1
ATOM 840 N N . ARG A 1 105 ? -9.234 9.422 -0.903 1 98.19 105 ARG A N 1
ATOM 841 C CA . ARG A 1 105 ? -9.984 9.609 0.338 1 98.19 105 ARG A CA 1
ATOM 842 C C . ARG A 1 105 ? -10.953 8.453 0.576 1 98.19 105 ARG A C 1
ATOM 844 O O . ARG A 1 105 ? -10.961 7.863 1.657 1 98.19 105 ARG A O 1
ATOM 851 N N . ASP A 1 106 ? -11.711 8.125 -0.439 1 97.62 106 ASP A N 1
ATOM 852 C CA . ASP A 1 106 ? -12.711 7.07 -0.327 1 97.62 106 ASP A CA 1
ATOM 853 C C . ASP A 1 106 ? -12.047 5.707 -0.108 1 97.62 106 ASP A C 1
ATOM 855 O O . ASP A 1 106 ? -12.539 4.898 0.684 1 97.62 106 ASP A O 1
ATOM 859 N N . PHE A 1 107 ? -11 5.5 -0.784 1 97.88 107 PHE A N 1
ATOM 860 C CA . PHE A 1 107 ? -10.281 4.234 -0.713 1 97.88 107 PHE A CA 1
ATOM 861 C C . PHE A 1 107 ? -9.773 3.977 0.701 1 97.88 107 PHE A C 1
ATOM 863 O O . PHE A 1 107 ? -10.047 2.922 1.28 1 97.88 107 PHE A O 1
ATOM 870 N N . PHE A 1 108 ? -9.148 4.969 1.322 1 97.94 108 PHE A N 1
ATOM 871 C CA . PHE A 1 108 ? -8.539 4.777 2.633 1 97.94 108 PHE A CA 1
ATOM 872 C C . PHE A 1 108 ? -9.586 4.859 3.734 1 97.94 108 PHE A C 1
ATOM 874 O O . PHE A 1 108 ? -9.398 4.305 4.82 1 97.94 108 PHE A O 1
ATOM 881 N N . ASN A 1 109 ? -10.656 5.566 3.438 1 97 109 ASN A N 1
ATOM 882 C CA . ASN A 1 109 ? -11.766 5.547 4.391 1 97 109 ASN A CA 1
ATOM 883 C C . ASN A 1 109 ? -12.281 4.129 4.621 1 97 109 ASN A C 1
ATOM 885 O O . ASN A 1 109 ? -12.703 3.789 5.727 1 97 109 ASN A O 1
ATOM 889 N N . GLN A 1 110 ? -12.203 3.348 3.594 1 94.94 110 GLN A N 1
ATOM 890 C CA . GLN A 1 110 ? -12.648 1.962 3.705 1 94.94 110 GLN A CA 1
ATOM 891 C C . GLN A 1 110 ? -11.641 1.123 4.488 1 94.94 110 GLN A C 1
ATOM 893 O O . GLN A 1 110 ? -11.977 0.05 4.992 1 94.94 110 GLN A O 1
ATOM 898 N N . LEU A 1 111 ? -10.414 1.551 4.512 1 95.5 111 LEU A N 1
ATOM 899 C CA . LEU A 1 111 ? -9.359 0.798 5.184 1 95.5 111 LEU A CA 1
ATOM 900 C C . LEU A 1 111 ? -9.289 1.171 6.66 1 95.5 111 LEU A C 1
ATOM 902 O O . LEU A 1 111 ? -8.625 0.485 7.445 1 95.5 111 LEU A O 1
ATOM 906 N N . GLY A 1 112 ? -9.883 2.273 7.035 1 89.19 112 GLY A N 1
ATOM 907 C CA . GLY A 1 112 ? -9.891 2.76 8.406 1 89.19 112 GLY A CA 1
ATOM 908 C C . GLY A 1 112 ? -11.211 2.514 9.117 1 89.19 112 GLY A C 1
ATOM 909 O O . GLY A 1 112 ? -12.164 2.021 8.516 1 89.19 112 GLY A O 1
ATOM 910 N N . MET B 1 1 ? 15.43 29.156 -3.594 1 32.25 1 MET B N 1
ATOM 911 C CA . MET B 1 1 ? 14.281 28.281 -3.371 1 32.25 1 MET B CA 1
ATOM 912 C C . MET B 1 1 ? 13.438 28.781 -2.201 1 32.25 1 MET B C 1
ATOM 914 O O . MET B 1 1 ? 13.938 28.891 -1.077 1 32.25 1 MET B O 1
ATOM 918 N N . LYS B 1 2 ? 12.359 29.703 -2.193 1 39.97 2 LYS B N 1
ATOM 919 C CA . LYS B 1 2 ? 11.875 30.672 -1.21 1 39.97 2 LYS B CA 1
ATOM 920 C C . LYS B 1 2 ? 11.406 29.969 0.063 1 39.97 2 LYS B C 1
ATOM 922 O O . LYS B 1 2 ? 10.633 29.016 0.002 1 39.97 2 LYS B O 1
ATOM 927 N N . LYS B 1 3 ? 12.023 29.984 1.254 1 44.06 3 LYS B N 1
ATOM 928 C CA . LYS B 1 3 ? 12.078 29.656 2.676 1 44.06 3 LYS B CA 1
ATOM 929 C C . LYS B 1 3 ? 10.703 29.781 3.32 1 44.06 3 LYS B C 1
ATOM 931 O O . LYS B 1 3 ? 10.523 29.438 4.492 1 44.06 3 LYS B O 1
ATOM 936 N N . ASP B 1 4 ? 9.852 30.578 2.729 1 43.38 4 ASP B N 1
ATOM 937 C CA . ASP B 1 4 ? 8.805 31.25 3.488 1 43.38 4 ASP B CA 1
ATOM 938 C C . ASP B 1 4 ? 7.645 30.297 3.785 1 43.38 4 ASP B C 1
ATOM 940 O O . ASP B 1 4 ? 6.684 30.672 4.457 1 43.38 4 ASP B O 1
ATOM 944 N N . SER B 1 5 ? 7.531 29.266 2.971 1 48.5 5 SER B N 1
ATOM 945 C CA . SER B 1 5 ? 6.258 28.562 3.113 1 48.5 5 SER B CA 1
ATOM 946 C C . SER B 1 5 ? 6.262 27.656 4.336 1 48.5 5 SER B C 1
ATOM 948 O O . SER B 1 5 ? 5.406 26.766 4.461 1 48.5 5 SER B O 1
ATOM 950 N N . ILE B 1 6 ? 7.434 27.453 4.934 1 54.97 6 ILE B N 1
ATOM 951 C CA . ILE B 1 6 ? 7.473 26.562 6.094 1 54.97 6 ILE B CA 1
ATOM 952 C C . ILE B 1 6 ? 6.734 27.203 7.262 1 54.97 6 ILE B C 1
ATOM 954 O O . ILE B 1 6 ? 6.777 28.422 7.434 1 54.97 6 ILE B O 1
ATOM 958 N N . CYS B 1 7 ? 5.77 26.453 7.832 1 56.81 7 CYS B N 1
ATOM 959 C CA . CYS B 1 7 ? 5.078 26.938 9.023 1 56.81 7 CYS B CA 1
ATOM 960 C C . CYS B 1 7 ? 6.055 27.578 10 1 56.81 7 CYS B C 1
ATOM 962 O O . CYS B 1 7 ? 7.035 26.953 10.406 1 56.81 7 CYS B O 1
ATOM 964 N N . GLN B 1 8 ? 6.387 28.766 9.891 1 54 8 GLN B N 1
ATOM 965 C CA . GLN B 1 8 ? 7.277 29.547 10.742 1 54 8 GLN B CA 1
ATOM 966 C C . GLN B 1 8 ? 6.863 29.438 12.203 1 54 8 GLN B C 1
ATOM 968 O O . GLN B 1 8 ? 7.664 29.734 13.102 1 54 8 GLN B O 1
ATOM 973 N N . VAL B 1 9 ? 5.629 29.078 12.461 1 59.22 9 VAL B N 1
ATOM 974 C CA . VAL B 1 9 ? 5.199 29.297 13.836 1 59.22 9 VAL B CA 1
ATOM 975 C C . VAL B 1 9 ? 5.504 28.078 14.688 1 59.22 9 VAL B C 1
ATOM 977 O O . VAL B 1 9 ? 5.734 28.188 15.891 1 59.22 9 VAL B O 1
ATOM 980 N N . GLY B 1 10 ? 6.004 27.047 14.227 1 63.03 10 GLY B N 1
ATOM 981 C CA . GLY B 1 10 ? 6.27 25.875 15.055 1 63.03 10 GLY B CA 1
ATOM 982 C C . GLY B 1 10 ? 5.129 25.547 16 1 63.03 10 GLY B C 1
ATOM 983 O O . GLY B 1 10 ? 5.355 25.094 17.125 1 63.03 10 GLY B O 1
ATOM 984 N N . VAL B 1 11 ? 3.822 26.141 15.828 1 78.31 11 VAL B N 1
ATOM 985 C CA . VAL B 1 11 ? 2.732 25.922 16.766 1 78.31 11 VAL B CA 1
ATOM 986 C C . VAL B 1 11 ? 2.043 24.594 16.469 1 78.31 11 VAL B C 1
ATOM 988 O O . VAL B 1 11 ? 1.579 24.359 15.352 1 78.31 11 VAL B O 1
ATOM 991 N N . ILE B 1 12 ? 2.18 23.703 17.422 1 87.75 12 ILE B N 1
ATOM 992 C CA . ILE B 1 12 ? 1.541 22.391 17.344 1 87.75 12 ILE B CA 1
ATOM 993 C C . ILE B 1 12 ? 0.136 22.469 17.938 1 87.75 12 ILE B C 1
ATOM 995 O O . ILE B 1 12 ? -0.051 22.984 19.047 1 87.75 12 ILE B O 1
ATOM 999 N N . ASN B 1 13 ? -0.921 22.156 17.125 1 92.25 13 ASN B N 1
ATOM 1000 C CA . ASN B 1 13 ? -2.275 21.984 17.641 1 92.25 13 ASN B CA 1
ATOM 1001 C C . ASN B 1 13 ? -2.445 20.641 18.328 1 92.25 13 ASN B C 1
ATOM 1003 O O . ASN B 1 13 ? -2.619 19.625 17.656 1 92.25 13 ASN B O 1
ATOM 1007 N N . GLN B 1 14 ? -2.396 20.719 19.594 1 92.81 14 GLN B N 1
ATOM 1008 C CA . GLN B 1 14 ? -2.377 19.484 20.375 1 92.81 14 GLN B CA 1
ATOM 1009 C C . GLN B 1 14 ? -3.664 18.688 20.172 1 92.81 14 GLN B C 1
ATOM 1011 O O . GLN B 1 14 ? -3.646 17.453 20.172 1 92.81 14 GLN B O 1
ATOM 1016 N N . GLN B 1 15 ? -4.742 19.359 20.031 1 95 15 GLN B N 1
ATOM 1017 C CA . GLN B 1 15 ? -6.008 18.672 19.812 1 95 15 GLN B CA 1
ATOM 1018 C C . GLN B 1 15 ? -5.98 17.875 18.516 1 95 15 GLN B C 1
ATOM 1020 O O . GLN B 1 15 ? -6.426 16.719 18.469 1 95 15 GLN B O 1
ATOM 1025 N N . ASN B 1 16 ? -5.504 18.438 17.438 1 96.06 16 ASN B N 1
ATOM 1026 C CA . ASN B 1 16 ? -5.379 17.766 16.156 1 96.06 16 ASN B CA 1
ATOM 1027 C C . ASN B 1 16 ? -4.449 16.562 16.25 1 96.06 16 ASN B C 1
ATOM 1029 O O . ASN B 1 16 ? -4.766 15.484 15.734 1 96.06 16 ASN B O 1
ATOM 1033 N N . VAL B 1 17 ? -3.352 16.781 16.953 1 96.69 17 VAL B N 1
ATOM 1034 C CA . VAL B 1 17 ? -2.355 15.727 17.078 1 96.69 17 VAL B CA 1
ATOM 1035 C C . VAL B 1 17 ? -2.943 14.547 17.844 1 96.69 17 VAL B C 1
ATOM 1037 O O . VAL B 1 17 ? -2.791 13.391 17.422 1 96.69 17 VAL B O 1
ATOM 1040 N N . THR B 1 18 ? -3.676 14.891 18.859 1 97.44 18 THR B N 1
ATOM 1041 C CA . THR B 1 18 ? -4.273 13.844 19.688 1 97.44 18 THR B CA 1
ATOM 1042 C C . THR B 1 18 ? -5.355 13.102 18.906 1 97.44 18 THR B C 1
ATOM 1044 O O . THR B 1 18 ? -5.426 11.867 18.938 1 97.44 18 THR B O 1
ATOM 1047 N N . THR B 1 19 ? -6.18 13.797 18.219 1 98.25 19 THR B N 1
ATOM 1048 C CA . THR B 1 19 ? -7.234 13.188 17.422 1 98.25 19 THR B CA 1
ATOM 1049 C C . THR B 1 19 ? -6.645 12.281 16.344 1 98.25 19 THR B C 1
ATOM 1051 O O . THR B 1 19 ? -7.113 11.156 16.141 1 98.25 19 THR B O 1
ATOM 1054 N N . ALA B 1 20 ? -5.652 12.75 15.711 1 98 20 ALA B N 1
ATOM 1055 C CA . ALA B 1 20 ? -4.984 11.977 14.664 1 98 20 ALA B CA 1
ATOM 1056 C C . ALA B 1 20 ? -4.344 10.711 15.242 1 98 20 ALA B C 1
ATOM 1058 O O . ALA B 1 20 ? -4.465 9.633 14.664 1 98 20 ALA B O 1
ATOM 1059 N N . THR B 1 21 ? -3.666 10.859 16.328 1 97.69 21 THR B N 1
ATOM 1060 C CA . THR B 1 21 ? -3.002 9.719 16.953 1 97.69 21 THR B CA 1
ATOM 1061 C C . THR B 1 21 ? -4.023 8.68 17.406 1 97.69 21 THR B C 1
ATOM 1063 O O . THR B 1 21 ? -3.809 7.477 17.234 1 97.69 21 THR B O 1
ATOM 1066 N N . ASN B 1 22 ? -5.125 9.164 18 1 97.75 22 ASN B N 1
ATOM 1067 C CA . ASN B 1 22 ? -6.184 8.25 18.422 1 97.75 22 ASN B CA 1
ATOM 1068 C C . ASN B 1 22 ? -6.781 7.5 17.234 1 97.75 22 ASN B C 1
ATOM 1070 O O . ASN B 1 22 ? -7.113 6.32 17.344 1 97.75 22 ASN B O 1
ATOM 1074 N N . TYR B 1 23 ? -6.957 8.219 16.141 1 98 23 TYR B N 1
ATOM 1075 C CA . TYR B 1 23 ? -7.488 7.586 14.945 1 98 23 TYR B CA 1
ATOM 1076 C C . TYR B 1 23 ? -6.562 6.477 14.461 1 98 23 TYR B C 1
ATOM 1078 O O . TYR B 1 23 ? -7.027 5.406 14.055 1 98 23 TYR B O 1
ATOM 1086 N N . LEU B 1 24 ? -5.242 6.672 14.508 1 96.62 24 LEU B N 1
ATOM 1087 C CA . LEU B 1 24 ? -4.273 5.691 14.031 1 96.62 24 LEU B CA 1
ATOM 1088 C C . LEU B 1 24 ? -4.273 4.449 14.914 1 96.62 24 LEU B C 1
ATOM 1090 O O . LEU B 1 24 ? -3.832 3.379 14.484 1 96.62 24 LEU B O 1
ATOM 1094 N N . GLU B 1 25 ? -4.793 4.621 16.141 1 96.69 25 GLU B N 1
ATOM 1095 C CA . GLU B 1 25 ? -4.781 3.51 17.078 1 96.69 25 GLU B CA 1
ATOM 1096 C C . GLU B 1 25 ? -6.008 2.617 16.891 1 96.69 25 GLU B C 1
ATOM 1098 O O . GLU B 1 25 ? -6.113 1.564 17.531 1 96.69 25 GLU B O 1
ATOM 1103 N N . LYS B 1 26 ? -6.91 3.088 16.031 1 97.56 26 LYS B N 1
ATOM 1104 C CA . LYS B 1 26 ? -8.047 2.219 15.734 1 97.56 26 LYS B CA 1
ATOM 1105 C C . LYS B 1 26 ? -7.578 0.886 15.156 1 97.56 26 LYS B C 1
ATOM 1107 O O . LYS B 1 26 ? -6.652 0.847 14.336 1 97.56 26 LYS B O 1
ATOM 1112 N N . GLU B 1 27 ? -8.266 -0.164 15.547 1 96.88 27 GLU B N 1
ATOM 1113 C CA . GLU B 1 27 ? -7.848 -1.516 15.18 1 96.88 27 GLU B CA 1
ATOM 1114 C C . GLU B 1 27 ? -7.816 -1.692 13.664 1 96.88 27 GLU B C 1
ATOM 1116 O O . GLU B 1 27 ? -6.855 -2.244 13.125 1 96.88 27 GLU B O 1
ATOM 1121 N N . LYS B 1 28 ? -8.852 -1.248 13 1 96.62 28 LYS B N 1
ATOM 1122 C CA . LYS B 1 28 ? -8.93 -1.399 11.547 1 96.62 28 LYS B CA 1
ATOM 1123 C C . LYS B 1 28 ? -7.785 -0.658 10.859 1 96.62 28 LYS B C 1
ATOM 1125 O O . LYS B 1 28 ? -7.203 -1.165 9.898 1 96.62 28 LYS B O 1
ATOM 1130 N N . VAL B 1 29 ? -7.438 0.531 11.352 1 97.56 29 VAL B N 1
ATOM 1131 C CA . VAL B 1 29 ? -6.359 1.323 10.773 1 97.56 29 VAL B CA 1
ATOM 1132 C C . VAL B 1 29 ? -5.02 0.643 11.039 1 97.56 29 VAL B C 1
ATOM 1134 O O . VAL B 1 29 ? -4.191 0.515 10.133 1 97.56 29 VAL B O 1
ATOM 1137 N N . GLN B 1 30 ? -4.828 0.213 12.258 1 97.12 30 GLN B N 1
ATOM 1138 C CA . GLN B 1 30 ? -3.594 -0.483 12.617 1 97.12 30 GLN B CA 1
ATOM 1139 C C . GLN B 1 30 ? -3.389 -1.716 11.742 1 97.12 30 GLN B C 1
ATOM 1141 O O . GLN B 1 30 ? -2.268 -2 11.312 1 97.12 30 GLN B O 1
ATOM 1146 N N . LYS B 1 31 ? -4.445 -2.43 11.539 1 96.81 31 LYS B N 1
ATOM 1147 C CA . LYS B 1 31 ? -4.375 -3.607 10.68 1 96.81 31 LYS B CA 1
ATOM 1148 C C . LYS B 1 31 ? -3.943 -3.227 9.266 1 96.81 31 LYS B C 1
ATOM 1150 O O . LYS B 1 31 ? -3.053 -3.859 8.695 1 96.81 31 LYS B O 1
ATOM 1155 N N . SER B 1 32 ? -4.562 -2.172 8.719 1 97.12 32 SER B N 1
ATOM 1156 C CA . SER B 1 32 ? -4.219 -1.7 7.383 1 97.12 32 SER B CA 1
ATOM 1157 C C . SER B 1 32 ? -2.754 -1.288 7.301 1 97.12 32 SER B C 1
ATOM 1159 O O . SER B 1 32 ? -2.051 -1.658 6.359 1 97.12 32 SER B O 1
ATOM 1161 N N . LEU B 1 33 ? -2.285 -0.597 8.32 1 96.38 33 LEU B N 1
ATOM 1162 C CA . LEU B 1 33 ? -0.908 -0.117 8.336 1 96.38 33 LEU B CA 1
ATOM 1163 C C . LEU B 1 33 ? 0.071 -1.28 8.453 1 96.38 33 LEU B C 1
ATOM 1165 O O . LEU B 1 33 ? 1.083 -1.315 7.746 1 96.38 33 LEU B O 1
ATOM 1169 N N . ARG B 1 34 ? -0.251 -2.199 9.273 1 95.56 34 ARG B N 1
ATOM 1170 C CA . ARG B 1 34 ? 0.602 -3.365 9.477 1 95.56 34 ARG B CA 1
ATOM 1171 C C . ARG B 1 34 ? 0.733 -4.172 8.188 1 95.56 34 ARG B C 1
ATOM 1173 O O . ARG B 1 34 ? 1.83 -4.609 7.832 1 95.56 34 ARG B O 1
ATOM 1180 N N . ILE B 1 35 ? -0.333 -4.324 7.527 1 96.5 35 ILE B N 1
ATOM 1181 C CA . ILE B 1 35 ? -0.345 -5.141 6.32 1 96.5 35 ILE B CA 1
ATOM 1182 C C . ILE B 1 35 ? 0.353 -4.391 5.188 1 96.5 35 ILE B C 1
ATOM 1184 O O . ILE B 1 35 ? 1.26 -4.93 4.543 1 96.5 35 ILE B O 1
ATOM 1188 N N . LEU B 1 36 ? -0.012 -3.154 4.969 1 95.69 36 LEU B N 1
ATOM 1189 C CA . LEU B 1 36 ? 0.521 -2.398 3.84 1 95.69 36 LEU B CA 1
ATOM 1190 C C . LEU B 1 36 ? 2.016 -2.148 4.012 1 95.69 36 LEU B C 1
ATOM 1192 O O . LEU B 1 36 ? 2.75 -2.047 3.025 1 95.69 36 LEU B O 1
ATOM 1196 N N . SER B 1 37 ? 2.471 -2.133 5.215 1 94.38 37 SER B N 1
ATOM 1197 C CA . SER B 1 37 ? 3.883 -1.879 5.488 1 94.38 37 SER B CA 1
ATOM 1198 C C . SER B 1 37 ? 4.746 -3.07 5.086 1 94.38 37 SER B C 1
ATOM 1200 O O . SER B 1 37 ? 5.969 -2.951 4.984 1 94.38 37 SER B O 1
ATOM 1202 N N . LYS B 1 38 ? 4.148 -4.172 4.879 1 94.38 38 LYS B N 1
ATOM 1203 C CA . LYS B 1 38 ? 4.891 -5.375 4.516 1 94.38 38 LYS B CA 1
ATOM 1204 C C . LYS B 1 38 ? 5.301 -5.348 3.047 1 94.38 38 LYS B C 1
ATOM 1206 O O . LYS B 1 38 ? 6.152 -6.129 2.619 1 94.38 38 LYS B O 1
ATOM 1211 N N . PHE B 1 39 ? 4.707 -4.453 2.32 1 93.81 39 PHE B N 1
ATOM 1212 C CA . PHE B 1 39 ? 4.98 -4.406 0.889 1 93.81 39 PHE B CA 1
ATOM 1213 C C . PHE B 1 39 ? 5.82 -3.184 0.536 1 93.81 39 PHE B C 1
ATOM 1215 O O . PHE B 1 39 ? 5.547 -2.078 1.011 1 93.81 39 PHE B O 1
ATOM 1222 N N . THR B 1 40 ? 6.871 -3.434 -0.287 1 85.62 40 THR B N 1
ATOM 1223 C CA . THR B 1 40 ? 7.789 -2.352 -0.624 1 85.62 40 THR B CA 1
ATOM 1224 C C . THR B 1 40 ? 7.766 -2.068 -2.123 1 85.62 40 THR B C 1
ATOM 1226 O O . THR B 1 40 ? 8.461 -1.172 -2.604 1 85.62 40 THR B O 1
ATOM 1229 N N . ASP B 1 41 ? 6.945 -2.908 -2.84 1 87.94 41 ASP B N 1
ATOM 1230 C CA . ASP B 1 41 ? 6.938 -2.834 -4.297 1 87.94 41 ASP B CA 1
ATOM 1231 C C . ASP B 1 41 ? 5.562 -3.199 -4.855 1 87.94 41 ASP B C 1
ATOM 1233 O O . ASP B 1 41 ? 4.906 -4.113 -4.355 1 87.94 41 ASP B O 1
ATOM 1237 N N . ASN B 1 42 ? 5.242 -2.441 -5.918 1 91.81 42 ASN B N 1
ATOM 1238 C CA . ASN B 1 42 ? 3.975 -2.721 -6.582 1 91.81 42 ASN B CA 1
ATOM 1239 C C . ASN B 1 42 ? 3.934 -4.137 -7.141 1 91.81 42 ASN B C 1
ATOM 1241 O O . ASN B 1 42 ? 2.869 -4.754 -7.207 1 91.81 42 ASN B O 1
ATOM 1245 N N . LYS B 1 43 ? 5.074 -4.609 -7.453 1 95.69 43 LYS B N 1
ATOM 1246 C CA . LYS B 1 43 ? 5.141 -5.969 -7.988 1 95.69 43 LYS B CA 1
ATOM 1247 C C . LYS B 1 43 ? 4.672 -6.988 -6.953 1 95.69 43 LYS B C 1
ATOM 1249 O O . LYS B 1 43 ? 4.008 -7.969 -7.301 1 95.69 43 LYS B O 1
ATOM 1254 N N . GLN B 1 44 ? 4.996 -6.695 -5.703 1 96.75 44 GLN B N 1
ATOM 1255 C CA . GLN B 1 44 ? 4.574 -7.598 -4.637 1 96.75 44 GLN B CA 1
ATOM 1256 C C . GLN B 1 44 ? 3.055 -7.582 -4.473 1 96.75 44 GLN B C 1
ATOM 1258 O O . GLN B 1 44 ? 2.441 -8.625 -4.234 1 96.75 44 GLN B O 1
ATOM 1263 N N . ILE B 1 45 ? 2.48 -6.457 -4.633 1 97.19 45 ILE B N 1
ATOM 1264 C CA . ILE B 1 45 ? 1.03 -6.336 -4.543 1 97.19 45 ILE B CA 1
ATOM 1265 C C . ILE B 1 45 ? 0.375 -7.051 -5.723 1 97.19 45 ILE B C 1
ATOM 1267 O O . ILE B 1 45 ? -0.631 -7.742 -5.555 1 97.19 45 ILE B O 1
ATOM 1271 N N . ASN B 1 46 ? 0.971 -6.926 -6.93 1 97.75 46 ASN B N 1
ATOM 1272 C CA . ASN B 1 46 ? 0.485 -7.668 -8.086 1 97.75 46 ASN B CA 1
ATOM 1273 C C . ASN B 1 46 ? 0.502 -9.172 -7.832 1 97.75 46 ASN B C 1
ATOM 1275 O O . ASN B 1 46 ? -0.471 -9.867 -8.125 1 97.75 46 ASN B O 1
ATOM 1279 N N . ILE B 1 47 ? 1.568 -9.578 -7.277 1 98.25 47 ILE B N 1
ATOM 1280 C CA . ILE B 1 47 ? 1.726 -11 -7 1 98.25 47 ILE B CA 1
ATOM 1281 C C . ILE B 1 47 ? 0.592 -11.477 -6.094 1 98.25 47 ILE B C 1
ATOM 1283 O O . ILE B 1 47 ? 0.007 -12.539 -6.328 1 98.25 47 ILE B O 1
ATOM 1287 N N . ILE B 1 48 ? 0.274 -10.695 -5.082 1 98.56 48 ILE B N 1
ATOM 1288 C CA . ILE B 1 48 ? -0.789 -11.062 -4.152 1 98.56 48 ILE B CA 1
ATOM 1289 C C . ILE B 1 48 ? -2.111 -11.188 -4.906 1 98.56 48 ILE B C 1
ATOM 1291 O O . ILE B 1 48 ? -2.844 -12.164 -4.723 1 98.56 48 ILE B O 1
ATOM 1295 N N . PHE B 1 49 ? -2.377 -10.266 -5.762 1 98.56 49 PHE B N 1
ATOM 1296 C CA . PHE B 1 49 ? -3.637 -10.32 -6.496 1 98.56 49 PHE B CA 1
ATOM 1297 C C . PHE B 1 49 ? -3.652 -11.508 -7.449 1 98.56 49 PHE B C 1
ATOM 1299 O O . PHE B 1 49 ? -4.691 -12.148 -7.637 1 98.56 49 PHE B O 1
ATOM 1306 N N . TYR B 1 50 ? -2.486 -11.789 -8.094 1 98.5 50 TYR B N 1
ATOM 1307 C CA . TYR B 1 50 ? -2.426 -12.969 -8.945 1 98.5 50 TYR B CA 1
ATOM 1308 C C . TYR B 1 50 ? -2.779 -14.227 -8.164 1 98.5 50 TYR B C 1
ATOM 1310 O O . TYR B 1 50 ? -3.562 -15.055 -8.633 1 98.5 50 TYR B O 1
ATOM 1318 N N . LEU B 1 51 ? -2.273 -14.312 -6.996 1 98.56 51 LEU B N 1
ATOM 1319 C CA . LEU B 1 51 ? -2.428 -15.516 -6.188 1 98.56 51 LEU B CA 1
ATOM 1320 C C . LEU B 1 51 ? -3.834 -15.602 -5.602 1 98.56 51 LEU B C 1
ATOM 1322 O O . LEU B 1 51 ? -4.309 -16.688 -5.266 1 98.56 51 LEU B O 1
ATOM 1326 N N . LEU B 1 52 ? -4.465 -14.477 -5.406 1 98.31 52 LEU B N 1
ATOM 1327 C CA . LEU B 1 52 ? -5.867 -14.5 -5.012 1 98.31 52 LEU B CA 1
ATOM 1328 C C . LEU B 1 52 ? -6.734 -15.102 -6.117 1 98.31 52 LEU B C 1
ATOM 1330 O O . LEU B 1 52 ? -7.699 -15.82 -5.836 1 98.31 52 LEU B O 1
ATOM 1334 N N . ALA B 1 53 ? -6.344 -14.859 -7.324 1 98 53 ALA B N 1
ATOM 1335 C CA . ALA B 1 53 ? -7.121 -15.281 -8.484 1 98 53 ALA B CA 1
ATOM 1336 C C . ALA B 1 53 ? -6.969 -16.781 -8.727 1 98 53 ALA B C 1
ATOM 1338 O O . ALA B 1 53 ? -7.934 -17.469 -9.086 1 98 53 ALA B O 1
ATOM 1339 N N . VAL B 1 54 ? -5.715 -17.438 -8.562 1 97.5 54 VAL B N 1
ATOM 1340 C CA . VAL B 1 54 ? -5.449 -18.797 -9 1 97.5 54 VAL B CA 1
ATOM 1341 C C . VAL B 1 54 ? -4.984 -19.641 -7.809 1 97.5 54 VAL B C 1
ATOM 1343 O O . VAL B 1 54 ? -4.777 -20.844 -7.941 1 97.5 54 VAL B O 1
ATOM 1346 N N . GLU B 1 55 ? -4.934 -19.109 -6.609 1 97.25 55 GLU B N 1
ATOM 1347 C CA . GLU B 1 55 ? -4.629 -19.75 -5.336 1 97.25 55 GLU B CA 1
ATOM 1348 C C . GLU B 1 55 ? -3.141 -20.078 -5.223 1 97.25 55 GLU B C 1
ATOM 1350 O O . GLU B 1 55 ? -2.564 -20 -4.137 1 97.25 55 GLU B O 1
ATOM 1355 N N . GLU B 1 56 ? -2.527 -20.641 -6.367 1 97.69 56 GLU B N 1
ATOM 1356 C CA . GLU B 1 56 ? -1.093 -20.906 -6.355 1 97.69 56 GLU B CA 1
ATOM 1357 C C . GLU B 1 56 ? -0.494 -20.766 -7.75 1 97.69 56 GLU B C 1
ATOM 1359 O O . GLU B 1 56 ? -1.147 -21.078 -8.75 1 97.69 56 GLU B O 1
ATOM 1364 N N . LEU B 1 57 ? 0.771 -20.281 -7.82 1 97.25 57 LEU B N 1
ATOM 1365 C CA . LEU B 1 57 ? 1.494 -20.078 -9.07 1 97.25 57 LEU B CA 1
ATOM 1366 C C . LEU B 1 57 ? 2.959 -20.469 -8.922 1 97.25 57 LEU B C 1
ATOM 1368 O O . LEU B 1 57 ? 3.523 -20.391 -7.828 1 97.25 57 LEU B O 1
ATOM 1372 N N . CYS B 1 58 ? 3.529 -20.938 -10.023 1 95.69 58 CYS B N 1
ATOM 1373 C CA . CYS B 1 58 ? 4.965 -21.188 -9.977 1 95.69 58 CYS B CA 1
ATOM 1374 C C . CYS B 1 58 ? 5.75 -19.953 -10.406 1 95.69 58 CYS B C 1
ATOM 1376 O O . CYS B 1 58 ? 5.172 -18.984 -10.898 1 95.69 58 CYS B O 1
ATOM 1378 N N . VAL B 1 59 ? 7.047 -19.953 -10.266 1 95.5 59 VAL B N 1
ATOM 1379 C CA . VAL B 1 59 ? 7.918 -18.812 -10.539 1 95.5 59 VAL B CA 1
ATOM 1380 C C . VAL B 1 59 ? 7.809 -18.422 -12.016 1 95.5 59 VAL B C 1
ATOM 1382 O O . VAL B 1 59 ? 7.766 -17.234 -12.344 1 95.5 59 VAL B O 1
ATOM 1385 N N . CYS B 1 60 ? 7.703 -19.422 -12.867 1 94.38 60 CYS B N 1
ATOM 1386 C CA . CYS B 1 60 ? 7.637 -19.141 -14.297 1 94.38 60 CYS B CA 1
ATOM 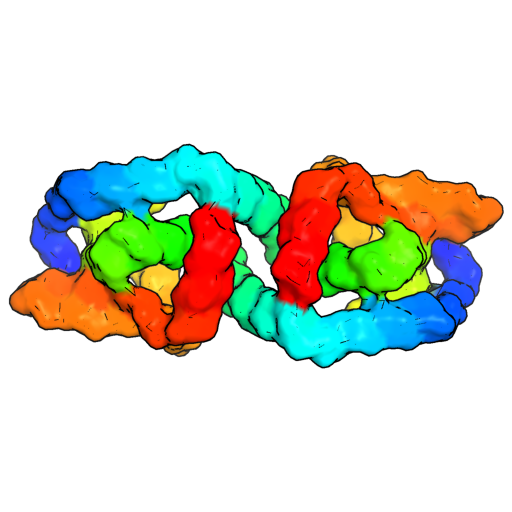1387 C C . CYS B 1 60 ? 6.363 -18.375 -14.648 1 94.38 60 CYS B C 1
ATOM 1389 O O . CYS B 1 60 ? 6.395 -17.453 -15.461 1 94.38 60 CYS B O 1
ATOM 1391 N N . ASP B 1 61 ? 5.223 -18.797 -14.086 1 96.44 61 ASP B N 1
ATOM 1392 C CA . ASP B 1 61 ? 3.967 -18.078 -14.305 1 96.44 61 ASP B CA 1
ATOM 1393 C C . ASP B 1 61 ? 4.07 -16.625 -13.852 1 96.44 61 ASP B C 1
ATOM 1395 O O . ASP B 1 61 ? 3.646 -15.719 -14.562 1 96.44 61 ASP B O 1
ATOM 1399 N N . ILE B 1 62 ? 4.66 -16.391 -12.703 1 97.44 62 ILE B N 1
ATOM 1400 C CA . ILE B 1 62 ? 4.766 -15.062 -12.109 1 97.44 62 ILE B CA 1
ATOM 1401 C C . ILE B 1 62 ? 5.727 -14.203 -12.93 1 97.44 62 ILE B C 1
ATOM 1403 O O . ILE B 1 62 ? 5.473 -13.016 -13.156 1 97.44 62 ILE B O 1
ATOM 1407 N N . ALA B 1 63 ? 6.809 -14.805 -13.352 1 96.5 63 ALA B N 1
ATOM 1408 C CA . ALA B 1 63 ? 7.754 -14.094 -14.211 1 96.5 63 ALA B CA 1
ATOM 1409 C C . ALA B 1 63 ? 7.078 -13.609 -15.492 1 96.5 63 ALA B C 1
ATOM 1411 O O . ALA B 1 63 ? 7.281 -12.469 -15.906 1 96.5 63 ALA B O 1
ATOM 1412 N N . CYS B 1 64 ? 6.289 -14.477 -16.031 1 95.56 64 CYS B N 1
ATOM 1413 C CA . CYS B 1 64 ? 5.531 -14.133 -17.234 1 95.56 64 CYS B CA 1
ATOM 1414 C C . CYS B 1 64 ? 4.559 -12.992 -16.953 1 95.56 64 CYS B C 1
ATOM 1416 O O . CYS B 1 64 ? 4.539 -12 -17.672 1 95.56 64 CYS B O 1
ATOM 1418 N N . LEU B 1 65 ? 3.836 -13.133 -15.898 1 97.19 65 LEU B N 1
ATOM 1419 C CA . LEU B 1 65 ? 2.801 -12.164 -15.547 1 97.19 65 LEU B CA 1
ATOM 1420 C C . LEU B 1 65 ? 3.406 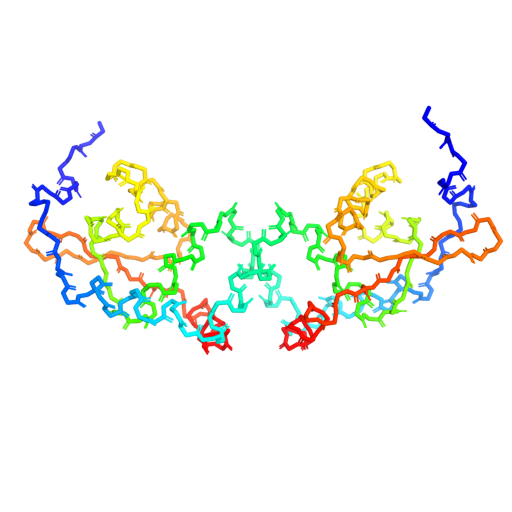-10.797 -15.273 1 97.19 65 LEU B C 1
ATOM 1422 O O . LEU B 1 65 ? 2.818 -9.773 -15.625 1 97.19 65 LEU B O 1
ATOM 1426 N N . LEU B 1 66 ? 4.582 -10.719 -14.656 1 97.12 66 LEU B N 1
ATOM 1427 C CA . LEU B 1 66 ? 5.223 -9.469 -14.266 1 97.12 66 LEU B CA 1
ATOM 1428 C C . LEU B 1 66 ? 6.152 -8.969 -15.367 1 97.12 66 LEU B C 1
ATOM 1430 O O . LEU B 1 66 ? 6.707 -7.871 -15.266 1 97.12 66 LEU B O 1
ATOM 1434 N N . ASN B 1 67 ? 6.262 -9.719 -16.406 1 96.12 67 ASN B N 1
ATOM 1435 C CA . ASN B 1 67 ? 7.223 -9.414 -17.453 1 96.12 67 ASN B CA 1
ATOM 1436 C C . ASN B 1 67 ? 8.625 -9.188 -16.891 1 96.12 67 ASN B C 1
ATOM 1438 O O . ASN B 1 67 ? 9.25 -8.164 -17.172 1 96.12 67 ASN B O 1
ATOM 1442 N N . LEU B 1 68 ? 9.062 -10.102 -16.094 1 96 68 LEU B N 1
ATOM 1443 C CA . LEU B 1 68 ? 10.375 -10.102 -15.469 1 96 68 LEU B CA 1
ATOM 1444 C C . LEU B 1 68 ? 11.133 -11.383 -15.781 1 96 68 LEU B C 1
ATOM 1446 O O . LEU B 1 68 ? 10.547 -12.352 -16.281 1 96 68 LEU B O 1
ATOM 1450 N N . SER B 1 69 ? 12.398 -11.336 -15.492 1 94.5 69 SER B N 1
ATOM 1451 C CA . SER B 1 69 ? 13.172 -12.578 -15.531 1 94.5 69 SER B CA 1
ATOM 1452 C C . SER B 1 69 ? 12.773 -13.508 -14.391 1 94.5 69 SER B C 1
ATOM 1454 O O . SER B 1 69 ? 12.234 -13.062 -13.375 1 94.5 69 SER B O 1
ATOM 1456 N N . MET B 1 70 ? 13.039 -14.742 -14.617 1 92.94 70 MET B N 1
ATOM 1457 C CA . MET B 1 70 ? 12.789 -15.719 -13.562 1 92.94 70 MET B CA 1
ATOM 1458 C C . MET B 1 70 ? 13.57 -15.367 -12.305 1 92.94 70 MET B C 1
ATOM 1460 O O . MET B 1 70 ? 13.07 -15.539 -11.188 1 92.94 70 MET B O 1
ATOM 1464 N N . ALA B 1 71 ? 14.742 -14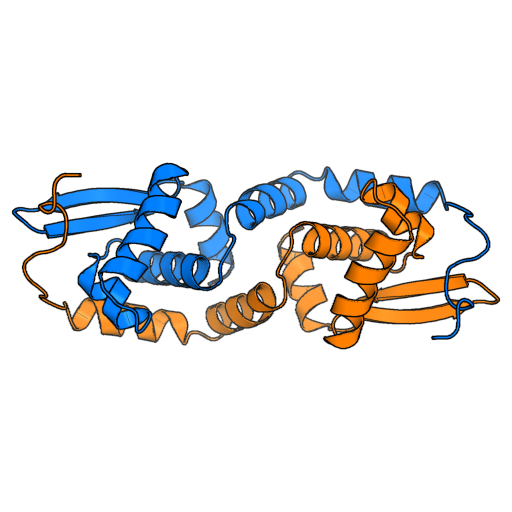.906 -12.469 1 94.06 71 ALA B N 1
ATOM 1465 C CA . ALA B 1 71 ? 15.594 -14.523 -11.344 1 94.06 71 ALA B CA 1
ATOM 1466 C C . ALA B 1 71 ? 14.953 -13.398 -10.539 1 94.06 71 ALA B C 1
ATOM 1468 O O . ALA B 1 71 ? 14.898 -13.453 -9.305 1 94.06 71 ALA B O 1
ATOM 1469 N N . SER B 1 72 ? 14.492 -12.367 -11.227 1 95.25 72 SER B N 1
ATOM 1470 C CA . SER B 1 72 ? 13.859 -11.234 -10.57 1 95.25 72 SER B CA 1
ATOM 1471 C C . SER B 1 72 ? 12.562 -11.641 -9.883 1 95.25 72 SER B C 1
ATOM 1473 O O . SER B 1 72 ? 12.305 -11.258 -8.742 1 95.25 72 SER B O 1
ATOM 1475 N N . ALA B 1 73 ? 11.781 -12.406 -10.617 1 96 73 ALA B N 1
ATOM 1476 C CA . ALA B 1 73 ? 10.547 -12.906 -10.023 1 96 73 ALA B CA 1
ATOM 1477 C C . ALA B 1 73 ? 10.828 -13.734 -8.773 1 96 73 ALA B C 1
ATOM 1479 O O . ALA B 1 73 ? 10.148 -13.586 -7.754 1 96 73 ALA B O 1
ATOM 1480 N N . SER B 1 74 ? 11.82 -14.57 -8.844 1 94.44 74 SER B N 1
ATOM 1481 C CA . SER B 1 74 ? 12.211 -15.391 -7.703 1 94.44 74 SER B CA 1
ATOM 1482 C C . SER B 1 74 ? 12.609 -14.531 -6.508 1 94.44 74 SER B C 1
ATOM 1484 O O . SER B 1 74 ? 12.258 -14.836 -5.371 1 94.44 74 SER B O 1
ATOM 1486 N N . HIS B 1 75 ? 13.289 -13.484 -6.793 1 96.19 75 HIS B N 1
ATOM 1487 C CA . HIS B 1 75 ? 13.711 -12.57 -5.738 1 96.19 75 HIS B CA 1
ATOM 1488 C C . HIS B 1 75 ? 12.508 -11.984 -5.004 1 96.19 75 HIS B C 1
ATOM 1490 O O . HIS B 1 75 ? 12.461 -12 -3.77 1 96.19 75 HIS B O 1
ATOM 1496 N N . HIS B 1 76 ? 11.531 -11.477 -5.707 1 96.75 76 HIS B N 1
ATOM 1497 C CA . HIS B 1 76 ? 10.32 -10.93 -5.102 1 96.75 76 HIS B CA 1
ATOM 1498 C C . HIS B 1 76 ? 9.57 -11.992 -4.301 1 96.75 76 HIS B C 1
ATOM 1500 O O . HIS B 1 76 ? 9.109 -11.727 -3.188 1 96.75 76 HIS B O 1
ATOM 1506 N N . LEU B 1 77 ? 9.492 -13.18 -4.848 1 97.31 77 LEU B N 1
ATOM 1507 C CA . LEU B 1 77 ? 8.766 -14.273 -4.203 1 97.31 77 LEU B CA 1
ATOM 1508 C C . LEU B 1 77 ? 9.477 -14.719 -2.928 1 97.31 77 LEU B C 1
ATOM 1510 O O . LEU B 1 77 ? 8.828 -14.945 -1.901 1 97.31 77 LEU B O 1
ATOM 1514 N N . ARG B 1 78 ? 10.703 -14.812 -2.973 1 96.56 78 ARG B N 1
ATOM 1515 C CA . ARG B 1 78 ? 11.477 -15.203 -1.801 1 96.56 78 ARG B CA 1
ATOM 1516 C C . ARG B 1 78 ? 11.359 -14.156 -0.696 1 96.56 78 ARG B C 1
ATOM 1518 O O . ARG B 1 78 ? 11.266 -14.5 0.484 1 96.56 78 ARG B O 1
ATOM 1525 N N . LYS B 1 79 ? 11.438 -12.922 -1.084 1 96.44 79 LYS B N 1
ATOM 1526 C CA . LYS B 1 79 ? 11.258 -11.844 -0.111 1 96.44 79 LYS B CA 1
ATOM 1527 C C . LYS B 1 79 ? 9.922 -11.977 0.616 1 96.44 79 LYS B C 1
ATOM 1529 O O . LYS B 1 79 ? 9.867 -11.883 1.844 1 96.44 79 LYS B O 1
ATOM 1534 N N . LEU B 1 80 ? 8.867 -12.227 -0.118 1 97.69 80 LEU B N 1
ATOM 1535 C CA . LEU B 1 80 ? 7.531 -12.383 0.45 1 97.69 80 LEU B CA 1
ATOM 1536 C C . LEU B 1 80 ? 7.453 -13.641 1.31 1 97.69 80 LEU B C 1
ATOM 1538 O O . LEU B 1 80 ? 6.801 -13.641 2.355 1 97.69 80 LEU B O 1
ATOM 1542 N N . ALA B 1 81 ? 8.117 -14.688 0.819 1 97.69 81 ALA B N 1
ATOM 1543 C CA . ALA B 1 81 ? 8.133 -15.93 1.581 1 97.69 81 ALA B CA 1
ATOM 1544 C C . ALA B 1 81 ? 8.898 -15.766 2.889 1 97.69 81 ALA B C 1
ATOM 1546 O O . ALA B 1 81 ? 8.461 -16.25 3.938 1 97.69 81 ALA B O 1
ATOM 1547 N N . ASN B 1 82 ? 10.023 -15.047 2.842 1 96.75 82 ASN B N 1
ATOM 1548 C CA . ASN B 1 82 ? 10.852 -14.805 4.023 1 96.75 82 ASN B CA 1
ATOM 1549 C C . ASN B 1 82 ? 10.102 -13.992 5.07 1 96.75 82 ASN B C 1
ATOM 1551 O O . ASN B 1 82 ? 10.367 -14.109 6.266 1 96.75 82 ASN B O 1
ATOM 1555 N N . GLN B 1 83 ? 9.141 -13.234 4.602 1 96.31 83 GLN B N 1
ATOM 1556 C CA . GLN B 1 83 ? 8.32 -12.438 5.508 1 96.31 83 GLN B CA 1
ATOM 1557 C C . GLN B 1 83 ? 7.078 -13.203 5.949 1 96.31 83 GLN B C 1
ATOM 1559 O O . GLN B 1 83 ? 6.176 -12.633 6.566 1 96.31 83 GLN B O 1
ATOM 1564 N N . ASN B 1 84 ? 6.992 -14.391 5.633 1 97.56 84 ASN B N 1
ATOM 1565 C CA . ASN B 1 84 ? 5.906 -15.297 5.996 1 97.56 84 ASN B CA 1
ATOM 1566 C C . ASN B 1 84 ? 4.582 -14.867 5.363 1 97.56 84 ASN B C 1
ATOM 1568 O O . ASN B 1 84 ? 3.514 -15.164 5.895 1 97.56 84 ASN B O 1
ATOM 1572 N N . ILE B 1 85 ? 4.676 -14.203 4.312 1 98.25 85 ILE B N 1
ATOM 1573 C CA . ILE B 1 85 ? 3.49 -13.805 3.559 1 98.25 85 ILE B CA 1
ATOM 1574 C C . ILE B 1 85 ? 3.086 -14.93 2.607 1 98.25 85 ILE B C 1
ATOM 1576 O O . ILE B 1 85 ? 1.904 -15.273 2.508 1 98.25 85 ILE B O 1
ATOM 1580 N N . LEU B 1 86 ? 4.066 -15.469 1.968 1 98.69 86 LEU B N 1
ATOM 1581 C CA . LEU B 1 86 ? 3.857 -16.594 1.07 1 98.69 86 LEU B CA 1
ATOM 1582 C C . LEU B 1 86 ? 4.48 -17.875 1.643 1 98.69 86 LEU B C 1
ATOM 1584 O O . LEU B 1 86 ? 5.312 -17.797 2.549 1 98.69 86 LEU B O 1
ATOM 1588 N N . ASP B 1 87 ? 4.031 -18.938 1.19 1 98.44 87 ASP B N 1
ATOM 1589 C CA . ASP B 1 87 ? 4.645 -20.25 1.4 1 98.44 87 ASP B CA 1
ATOM 1590 C C . ASP B 1 87 ? 4.707 -21.047 0.097 1 98.44 87 ASP B C 1
ATOM 1592 O O . ASP B 1 87 ? 4.25 -20.578 -0.946 1 98.44 87 ASP B O 1
ATOM 1596 N N . THR B 1 88 ? 5.379 -22.219 0.134 1 97 88 THR B N 1
ATOM 1597 C CA . THR B 1 88 ? 5.598 -22.969 -1.094 1 97 88 THR B CA 1
ATOM 1598 C C . THR B 1 88 ? 5.133 -24.422 -0.926 1 97 88 THR B C 1
ATOM 1600 O O . THR B 1 88 ? 5.086 -24.938 0.192 1 97 88 THR B O 1
ATOM 1603 N N . ARG B 1 89 ? 4.672 -24.906 -2.023 1 95 89 ARG B N 1
ATOM 1604 C CA . ARG B 1 89 ? 4.395 -26.344 -2.162 1 95 89 ARG B CA 1
ATOM 1605 C C . ARG B 1 89 ? 5.113 -26.922 -3.373 1 95 89 ARG B C 1
ATOM 1607 O O . ARG B 1 89 ? 5.152 -26.297 -4.438 1 95 89 ARG B O 1
ATOM 1614 N N . ARG B 1 90 ? 5.664 -28.109 -3.117 1 92.06 90 ARG B N 1
ATOM 1615 C CA . ARG B 1 90 ? 6.414 -28.75 -4.195 1 92.06 90 ARG B CA 1
ATOM 1616 C C . ARG B 1 90 ? 5.602 -29.859 -4.848 1 92.06 90 ARG B C 1
ATOM 1618 O O . ARG B 1 90 ? 4.938 -30.641 -4.156 1 92.06 90 ARG B O 1
ATOM 1625 N N . GLU B 1 91 ? 5.535 -29.828 -6.082 1 89.44 91 GLU B N 1
ATOM 1626 C CA . GLU B 1 91 ? 4.988 -30.906 -6.895 1 89.44 91 GLU B CA 1
ATOM 1627 C C . GLU B 1 91 ? 5.988 -31.359 -7.957 1 89.44 91 GLU B C 1
ATOM 1629 O O . GLU B 1 91 ? 6.102 -30.734 -9.016 1 89.44 91 GLU B O 1
ATOM 1634 N N . GLY B 1 92 ? 6.59 -32.562 -7.656 1 88.5 92 GLY B N 1
ATOM 1635 C CA . GLY B 1 92 ? 7.664 -32.969 -8.555 1 88.5 92 GLY B CA 1
ATOM 1636 C C . GLY B 1 92 ? 8.82 -31.984 -8.578 1 88.5 92 GLY B C 1
ATOM 1637 O O . GLY B 1 92 ? 9.414 -31.688 -7.535 1 88.5 92 GLY B O 1
ATOM 1638 N N . LYS B 1 93 ? 9.062 -31.438 -9.742 1 87.12 93 LYS B N 1
ATOM 1639 C CA . LYS B 1 93 ? 10.172 -30.5 -9.914 1 87.12 93 LYS B CA 1
ATOM 1640 C C . LYS B 1 93 ? 9.68 -29.062 -9.906 1 87.12 93 LYS B C 1
ATOM 1642 O O . LYS B 1 93 ? 10.469 -28.125 -10.125 1 87.12 93 LYS B O 1
ATOM 1647 N N . ILE B 1 94 ? 8.383 -28.891 -9.688 1 89.06 94 ILE B N 1
ATOM 1648 C CA . ILE B 1 94 ? 7.809 -27.547 -9.758 1 89.06 94 ILE B CA 1
ATOM 1649 C C . ILE B 1 94 ? 7.484 -27.047 -8.352 1 89.06 94 ILE B C 1
ATOM 1651 O O . ILE B 1 94 ? 6.965 -27.812 -7.523 1 89.06 94 ILE B O 1
ATOM 1655 N N . ILE B 1 95 ? 7.848 -25.766 -8.086 1 92.5 95 ILE B N 1
ATOM 1656 C CA . ILE B 1 95 ? 7.52 -25.141 -6.809 1 92.5 95 ILE B CA 1
ATOM 1657 C C . ILE B 1 95 ? 6.41 -24.109 -7.016 1 92.5 95 ILE B C 1
ATOM 1659 O O . ILE B 1 95 ? 6.535 -23.219 -7.855 1 92.5 95 ILE B O 1
ATOM 1663 N N . TYR B 1 96 ? 5.32 -24.344 -6.238 1 95.75 96 TYR B N 1
ATOM 1664 C CA . TYR B 1 96 ? 4.195 -23.406 -6.301 1 95.75 96 TYR B CA 1
ATOM 1665 C C . TYR B 1 96 ? 4.164 -22.516 -5.07 1 95.75 96 TYR B C 1
ATOM 1667 O O . TYR B 1 96 ? 4.383 -22.969 -3.949 1 95.75 96 TYR B O 1
ATOM 1675 N N . TYR B 1 97 ? 3.951 -21.234 -5.348 1 97.88 97 TYR B N 1
ATOM 1676 C CA . TYR B 1 97 ? 3.783 -20.266 -4.273 1 97.88 97 TYR B CA 1
ATOM 1677 C C . TYR B 1 97 ? 2.307 -20 -4.012 1 97.88 97 TYR B C 1
ATOM 1679 O O . TYR B 1 97 ? 1.502 -19.953 -4.945 1 97.88 97 TYR B O 1
ATOM 1687 N N . PHE B 1 98 ? 1.957 -19.781 -2.752 1 98.62 98 PHE B N 1
ATOM 1688 C CA . PHE B 1 98 ? 0.599 -19.406 -2.365 1 98.62 98 PHE B CA 1
ATOM 1689 C C . PHE B 1 98 ? 0.61 -18.484 -1.156 1 98.62 98 PHE B C 1
ATOM 1691 O O . PHE B 1 98 ? 1.622 -18.375 -0.461 1 98.62 98 PHE B O 1
ATOM 1698 N N . ILE B 1 99 ? -0.487 -17.797 -0.903 1 98.69 99 ILE B N 1
ATOM 1699 C CA . ILE B 1 99 ? -0.574 -16.875 0.224 1 98.69 99 ILE B CA 1
ATOM 1700 C C . ILE B 1 99 ? -0.702 -17.656 1.526 1 98.69 99 ILE B C 1
ATOM 1702 O O . ILE B 1 99 ? -1.626 -18.469 1.686 1 98.69 99 ILE B O 1
ATOM 1706 N N . LYS B 1 100 ? 0.209 -17.438 2.385 1 98.62 100 LYS B N 1
ATOM 1707 C CA . LYS B 1 100 ? 0.224 -18.125 3.676 1 98.62 100 LYS B CA 1
ATOM 1708 C C . LYS B 1 100 ? -0.492 -17.297 4.742 1 98.62 100 LYS B C 1
ATOM 1710 O O . LYS B 1 100 ? -1.257 -17.828 5.543 1 98.62 100 LYS B O 1
ATOM 1715 N N . ASP B 1 101 ? -0.283 -16.062 4.793 1 98.19 101 ASP B N 1
ATOM 1716 C CA . ASP B 1 101 ? -0.827 -15.148 5.797 1 98.19 101 ASP B CA 1
ATOM 1717 C C . ASP B 1 101 ? -2.307 -14.875 5.539 1 98.19 101 ASP B C 1
ATOM 1719 O O . ASP B 1 101 ? -2.654 -14.102 4.645 1 98.19 101 ASP B O 1
ATOM 1723 N N . GLU B 1 102 ? -3.125 -15.391 6.352 1 97.62 102 GLU B N 1
ATOM 1724 C CA . GLU B 1 102 ? -4.57 -15.289 6.16 1 97.62 102 GLU B CA 1
ATOM 1725 C C . GLU B 1 102 ? -5.051 -13.852 6.336 1 97.62 102 GLU B C 1
ATOM 1727 O O . GLU B 1 102 ? -6.027 -13.438 5.707 1 97.62 102 GLU B O 1
ATOM 1732 N N . GLU B 1 103 ? -4.406 -13.156 7.164 1 97.5 103 GLU B N 1
ATOM 1733 C CA . GLU B 1 103 ? -4.781 -11.758 7.348 1 97.5 103 GLU B CA 1
ATOM 1734 C C . GLU B 1 103 ? -4.57 -10.953 6.066 1 97.5 103 GLU B C 1
ATOM 1736 O O . GLU B 1 103 ? -5.422 -10.141 5.691 1 97.5 103 GLU B O 1
ATOM 1741 N N . ILE B 1 104 ? -3.469 -11.25 5.406 1 98 104 ILE B N 1
ATOM 1742 C CA . ILE B 1 104 ? -3.16 -10.586 4.148 1 98 104 ILE B CA 1
ATOM 1743 C C . ILE B 1 104 ? -4.16 -11.016 3.076 1 98 104 ILE B C 1
ATOM 1745 O O . ILE B 1 104 ? -4.656 -10.188 2.309 1 98 104 ILE B O 1
ATOM 1749 N N . ARG B 1 105 ? -4.445 -12.273 3.078 1 98.12 105 ARG B N 1
ATOM 1750 C CA . ARG B 1 105 ? -5.426 -12.789 2.127 1 98.12 105 ARG B CA 1
ATOM 1751 C C . ARG B 1 105 ? -6.766 -12.078 2.279 1 98.12 105 ARG B C 1
ATOM 1753 O O . ARG B 1 105 ? -7.332 -11.594 1.296 1 98.12 105 ARG B O 1
ATOM 1760 N N . ASP B 1 106 ? -7.223 -11.984 3.492 1 97.56 106 ASP B N 1
ATOM 1761 C CA . ASP B 1 106 ? -8.516 -11.359 3.77 1 97.56 106 ASP B CA 1
ATOM 1762 C C . ASP B 1 106 ? -8.492 -9.867 3.436 1 97.56 106 ASP B C 1
ATOM 1764 O O . ASP B 1 106 ? -9.461 -9.336 2.887 1 97.56 106 ASP B O 1
ATOM 1768 N N . PHE B 1 107 ? -7.434 -9.258 3.76 1 97.81 107 PHE B N 1
ATOM 1769 C CA . PHE B 1 107 ? -7.277 -7.824 3.543 1 97.81 107 PHE B CA 1
ATOM 1770 C C . PHE B 1 107 ? -7.371 -7.488 2.061 1 97.81 107 PHE B C 1
ATOM 1772 O O . PHE B 1 107 ? -8.164 -6.637 1.66 1 97.81 107 PHE B O 1
ATOM 1779 N N . PHE B 1 108 ? -6.652 -8.227 1.21 1 97.88 108 PHE B N 1
ATOM 1780 C CA . PHE B 1 108 ? -6.602 -7.91 -0.213 1 97.88 108 PHE B CA 1
ATOM 1781 C C . PHE B 1 108 ? -7.844 -8.43 -0.927 1 97.88 108 PHE B C 1
ATOM 1783 O O . PHE B 1 108 ? -8.219 -7.91 -1.98 1 97.88 108 PHE B O 1
ATOM 1790 N N . ASN B 1 109 ? -8.445 -9.445 -0.35 1 96.88 109 ASN B N 1
ATOM 1791 C CA . ASN B 1 109 ? -9.727 -9.875 -0.898 1 96.88 109 ASN B CA 1
ATOM 1792 C C . ASN B 1 109 ? -10.758 -8.758 -0.866 1 96.88 109 ASN B C 1
ATOM 1794 O O . ASN B 1 109 ? -11.602 -8.656 -1.762 1 96.88 109 ASN B O 1
ATOM 1798 N N . GLN B 1 110 ? -10.648 -7.945 0.121 1 94.75 110 GLN B N 1
ATOM 1799 C CA . GLN B 1 110 ? -11.57 -6.816 0.24 1 94.75 110 GLN B CA 1
ATOM 1800 C C . GLN B 1 110 ? -11.227 -5.723 -0.768 1 94.75 110 GLN B C 1
ATOM 1802 O O . GLN B 1 110 ? -12.07 -4.879 -1.08 1 94.75 110 GLN B O 1
ATOM 1807 N N . LEU B 1 111 ? -9.992 -5.684 -1.195 1 95.31 111 LEU B N 1
ATOM 1808 C CA . LEU B 1 111 ? -9.555 -4.645 -2.123 1 95.31 111 LEU B CA 1
ATOM 1809 C C . LEU B 1 111 ? -9.828 -5.055 -3.566 1 95.31 111 LEU B C 1
ATOM 1811 O O . LEU B 1 111 ? -9.766 -4.223 -4.473 1 95.31 111 LEU B O 1
ATOM 1815 N N . GLY B 1 112 ? -10.07 -6.32 -3.793 1 88.81 112 GLY B N 1
ATOM 1816 C CA . GLY B 1 112 ? -10.344 -6.863 -5.117 1 88.81 112 GLY B CA 1
ATOM 1817 C C . GLY B 1 112 ? -11.812 -7.129 -5.359 1 88.81 112 GLY B C 1
ATOM 1818 O O . GLY B 1 112 ? -12.625 -7.055 -4.438 1 88.81 112 GLY B O 1
#

InterPro domains:
  IPR001845 HTH ArsR-type DNA-binding domain [PF01022] (44-87)
  IPR001845 HTH ArsR-type DNA-binding domain [PR00778] (36-51)
  IPR001845 HTH ArsR-type DNA-binding domain [PR00778] (56-67)
  IPR001845 HTH ArsR-type DNA-binding domain [PR00778] (69-84)
  IPR001845 HTH ArsR-type DNA-binding domain [PR00778] (84-99)
  IPR001845 HTH ArsR-type DNA-binding domain [PS50987] (24-112)
  IPR001845 HTH ArsR-type DNA-binding domain [SM00418] (34-112)
  IPR011991 ArsR-like helix-turn-helix domain [cd00090] (48-103)
  IPR018334 ArsR-type transcription regulator, HTH motif [PS00846] (58-76)
  IPR036388 Winged helix-like DNA-binding domain superfamily [G3DSA:1.10.10.10] (1-111)
  IPR036390 Winged helix DNA-binding domain superfamily [SSF46785] (19-111)
  IPR051011 Metal-responsive transcriptional regulator [PTHR43132] (24-111)

Foldseek 3Di:
DDPPPPPVPPDDDPVVVVVVVVVCPDPVNVLVCVLVVLDDDPLLVVVLVVCLVVQKDFLVVSCVVSVHDSVVSVVSQVSCVVVVQWDWDDDPPTIIIGGRDVSNSVVVVVVD/DDPPPPPVPPDDDPVVVVVVVVVCPDPVNVLVCVLVVLDDDPLLVVVLVVCLVVQKDFLVVSCVVSVHDSVVSVVSQVSCVVVVQWDWDDDPPTIIIGGRDVSNSVVVVVVD

Solvent-accessible surface area (backbone atoms only — not comparable to full-atom values): 12340 Å² total; per-residue (Å²): 131,87,76,74,75,50,53,78,72,70,69,64,55,61,67,55,48,49,48,21,53,54,48,53,64,33,66,54,29,40,51,44,50,60,55,56,61,73,54,92,45,66,65,56,54,49,50,53,54,32,28,70,57,54,53,51,44,36,49,44,38,49,8,60,74,68,71,46,51,56,67,58,35,42,50,57,50,48,55,37,33,75,68,51,40,28,43,75,47,76,56,91,74,38,46,29,37,29,76,56,33,61,68,57,52,56,54,50,56,70,44,77,131,87,77,72,75,49,52,75,71,71,68,64,55,62,67,55,49,50,49,21,54,55,49,53,64,33,67,54,29,42,50,44,51,60,55,56,60,74,53,92,44,65,65,57,55,49,49,51,55,34,30,68,58,56,52,52,45,34,50,46,38,50,6,60,73,69,72,45,50,56,67,57,35,42,50,58,50,48,54,38,33,76,67,52,40,29,43,75,47,76,56,92,75,38,46,28,37,29,77,56,31,61,68,57,52,54,55,50,54,70,46,76

Organism: Streptococcus pyogenes serotype M1 (NCBI:txid301447)

Radius of gyration: 20.64 Å; Cα contacts (8 Å, |Δi|>4): 314; chains: 2; bounding box: 36×67×40 Å

Sequence (224 aa):
MKKDSICQVGVINQQNVTTATNYLEKEKVQKSLRILSKFTDNKQINIIFYLLAVEELCVCDIACLLNLSMASASHHLRKLANQNILDTRREGKIIYYFIKDEEIRDFFNQLGMKKDSICQVGVINQQNVTTATNYLEKEKVQKSLRILSKFTDNKQINIIFYLLAVEELCVCDIACLLNLSMASASHHLRKLANQNILDTRREGKIIYYFIKDEEIRDFFNQLG

Secondary structure (DSSP, 8-state):
--GGGS-SS----HHHHHHHHHHHTSHHHHHHHHHHTT---HHHHHHHHHHHHHS-EEHHHHHHHHT--HHHHHHHHHHHHHTTSEEEEEETTEEEEEE--HHHHHHHHHH-/--GGGS-SS----HHHHHHHHHHHTSHHHHHHHHHHTT---HHHHHHHHHHHHHS-EEHHHHHHHHT--HHHHHHHHHHHHHTTSEEEEEETTEEEEEE--HHHHHHHHHH-

pLDDT: mean 91.59, std 13.89, range [31.83, 98.69]

Nearest PDB structures (foldseek):
  1u2w-assembly1_B  TM=7.170E-01  e=3.321E-08  Staphylococcus aureus
  3f72-assembly1_B  TM=7.176E-01  e=6.292E-08  Staphylococcus aureus
  1u2w-assembly2_C  TM=7.687E-01  e=5.888E-07  Staphylococcus aureus
  6cda-assembly1_A-2  TM=7.614E-01  e=1.348E-05  Staphylococcus aureus
  4jba-assembly1_B  TM=6.362E-01  e=2.235E-03  Escherichia coli K-12